Protein AF-0000000087144467 (afdb_homodimer)

pLDDT: mean 89.59, std 16.86, range [27.88, 98.88]

Radius of gyration: 23.15 Å; Cα contacts (8 Å, |Δi|>4): 686; chains: 2; bounding box: 63×60×79 Å

Secondary structure (DSSP, 8-state):
--------------HHHHTTT--SHHHHHHHHHHHHHHS---TT--EEEEEE-HHHHHHHHHHHHTS-GGGS-TT----STT---HHHHHHHHHHHHHTTSS--BTTTEE-S--HHHHHHHHHHHHHHHTSHHHHHHHHHHHTTS---SEEEEEE-SS-GGG-EE--PPP--SSSSPPPP-B-/--------------HHHHTTT--SHHHHHHHHHHHHHTS---TT--EEEEEE-HHHHHHHHHHHHTS-GGGS-TT----SSS---HHHHHHHHHHHHHTTSS--BTTTEE-S--HHHHHHHHHHHHHHHTSHHHHHHHHHHHTTS---SEEEEEE-SS-GGG-EE--PPP--SSSSPPPP-B-

Nearest PDB structures (foldseek):
  8gym-assembly1_qa  TM=3.192E-01  e=3.210E+00  Tetrahymena thermophila SB210
  1e04-assembly2_L  TM=1.787E-01  e=8.361E+00  Homo sapiens
  8gym-assembly1_qa  TM=3.193E-01  e=2.045E+00  Tetrahymena thermophila SB210

Solvent-accessible surface area (backbone atoms only — not comparable to full-atom values): 19423 Å² total; per-residue (Å²): 133,81,80,76,74,81,78,69,84,74,91,73,73,51,67,42,64,72,33,57,90,57,49,36,50,80,79,38,31,70,62,47,30,54,53,46,69,71,52,88,71,58,78,77,30,34,25,43,34,38,29,38,32,63,70,50,30,44,43,34,32,56,35,47,57,71,44,64,61,87,60,57,30,65,63,50,68,77,49,68,73,72,73,56,36,54,65,57,49,43,41,31,53,43,52,61,37,44,76,46,38,67,28,67,48,48,65,36,34,35,39,51,12,51,59,33,26,44,44,23,30,37,26,42,50,34,33,38,48,67,15,68,56,50,46,52,25,43,40,70,46,43,56,88,55,90,59,47,39,24,44,30,28,39,26,66,59,69,43,57,86,70,40,42,70,29,62,39,64,75,41,51,40,33,82,57,70,50,77,52,41,58,37,133,81,79,74,75,78,75,73,79,74,88,71,71,51,67,41,62,72,33,58,89,58,48,36,50,82,79,38,32,68,62,48,30,53,53,45,68,72,52,89,70,58,80,74,29,33,26,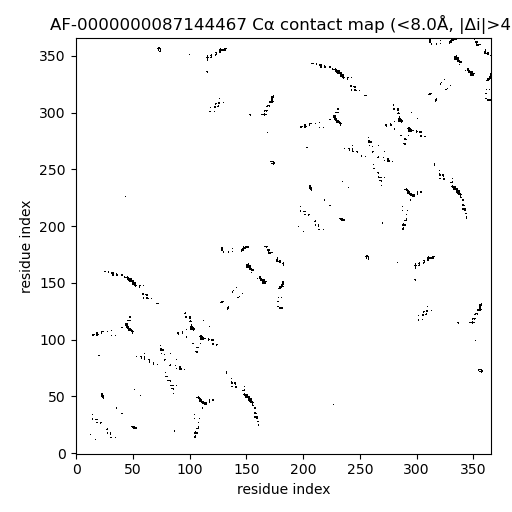44,33,40,28,38,34,62,70,50,31,43,42,32,30,57,36,47,60,72,44,63,61,87,60,57,30,67,64,52,69,72,55,58,89,74,72,55,38,55,64,57,49,43,40,30,53,42,53,61,36,42,76,46,36,66,28,67,48,47,64,36,35,34,40,50,12,51,57,34,25,45,45,24,30,36,26,41,50,34,32,37,46,66,14,69,56,48,47,52,27,43,40,70,46,44,57,89,53,91,59,47,39,24,44,29,27,37,25,66,61,69,44,58,86,70,40,41,70,29,62,38,63,76,39,51,41,33,82,58,69,52,77,51,40,58,39

Organism: NCBI:txid53985

Structure (mmCIF, N/CA/C/O backbone):
data_AF-0000000087144467-model_v1
#
loop_
_entity.id
_entity.type
_entity.pdbx_description
1 polymer 'Amidohydrolase-related domain-containing protein'
#
loop_
_atom_site.group_PDB
_atom_site.id
_atom_site.type_symbol
_atom_site.label_atom_id
_atom_site.label_alt_id
_atom_site.label_comp_id
_atom_site.label_asym_id
_atom_site.label_entity_id
_atom_site.label_seq_id
_atom_site.pdbx_PDB_ins_code
_atom_site.Cartn_x
_atom_site.Cartn_y
_atom_site.Cartn_z
_atom_site.occupancy
_atom_site.B_iso_or_equiv
_atom_site.auth_seq_id
_atom_site.auth_comp_id
_atom_site.auth_asym_id
_atom_site.auth_atom_id
_atom_site.pdbx_PDB_model_num
ATOM 1 N N . MET A 1 1 ? 37.719 34.656 37.156 1 28 1 MET A N 1
ATOM 2 C CA . MET A 1 1 ? 37.062 34.562 35.875 1 28 1 MET A CA 1
ATOM 3 C C . MET A 1 1 ? 35.656 33.969 36 1 28 1 MET A C 1
ATOM 5 O O . MET A 1 1 ? 35.5 32.906 36.625 1 28 1 MET A O 1
ATOM 9 N N . LYS A 1 2 ? 34.562 34.812 35.844 1 31.92 2 LYS A N 1
ATOM 10 C CA . LYS A 1 2 ? 33.125 34.656 36.062 1 31.92 2 LYS A CA 1
ATOM 11 C C . LYS A 1 2 ? 32.562 33.5 35.25 1 31.92 2 LYS A C 1
ATOM 13 O O . LYS A 1 2 ? 32.906 33.344 34.062 1 31.92 2 LYS A O 1
ATOM 18 N N . SER A 1 3 ? 32.156 32.406 35.906 1 29.52 3 SER A N 1
ATOM 19 C CA . SER A 1 3 ? 31.609 31.203 35.312 1 29.52 3 SER A CA 1
ATOM 20 C C . SER A 1 3 ? 30.438 31.531 34.375 1 29.52 3 SER A C 1
ATOM 22 O O . SER A 1 3 ? 29.453 32.125 34.812 1 29.52 3 SER A O 1
ATOM 24 N N . ALA A 1 4 ? 30.703 32 33.125 1 32.19 4 ALA A N 1
ATOM 25 C CA . ALA A 1 4 ? 29.719 32.375 32.125 1 32.19 4 ALA A CA 1
ATOM 26 C C . ALA A 1 4 ? 28.531 31.406 32.125 1 32.19 4 ALA A C 1
ATOM 28 O O . ALA A 1 4 ? 28.719 30.203 32.25 1 32.19 4 ALA A O 1
ATOM 29 N N . SER A 1 5 ? 27.344 31.875 32.625 1 29.16 5 SER A N 1
ATOM 30 C CA . SER A 1 5 ? 26 31.312 32.656 1 29.16 5 SER A CA 1
ATOM 31 C C . SER A 1 5 ? 25.656 30.625 31.328 1 29.16 5 SER A C 1
ATOM 33 O O . SER A 1 5 ? 25.797 31.219 30.266 1 29.16 5 SER A O 1
ATOM 35 N N . SER A 1 6 ? 25.938 29.375 31.188 1 31.09 6 SER A N 1
ATOM 36 C CA . SER A 1 6 ? 25.531 28.547 30.047 1 31.09 6 SER A CA 1
ATOM 37 C C . SER A 1 6 ? 24.125 28.891 29.594 1 31.09 6 SER A C 1
ATOM 39 O O . SER A 1 6 ? 23.141 28.547 30.266 1 31.09 6 SER A O 1
ATOM 41 N N . ARG A 1 7 ? 23.703 30.125 29.25 1 33 7 ARG A N 1
ATOM 42 C CA . ARG A 1 7 ? 22.438 30.594 28.688 1 33 7 ARG A CA 1
ATOM 43 C C . ARG A 1 7 ? 21.812 29.531 27.797 1 33 7 ARG A C 1
ATOM 45 O O . ARG A 1 7 ? 22.375 29.188 26.75 1 33 7 ARG A O 1
ATOM 52 N N . ALA A 1 8 ? 21.141 28.578 28.234 1 33.22 8 ALA A N 1
ATOM 53 C CA . ALA A 1 8 ? 20.328 27.453 27.781 1 33.22 8 ALA A CA 1
ATOM 54 C C . ALA A 1 8 ? 19.516 27.812 26.547 1 33.22 8 ALA A C 1
ATOM 56 O O . ALA A 1 8 ? 18.938 28.906 26.469 1 33.22 8 ALA A O 1
ATOM 57 N N . LEU A 1 9 ? 19.656 27.281 25.328 1 34.78 9 LEU A N 1
ATOM 58 C CA . LEU A 1 9 ? 19.016 27.516 24.047 1 34.78 9 LEU A CA 1
ATOM 59 C C . LEU A 1 9 ? 17.531 27.828 24.219 1 34.78 9 LEU A C 1
ATOM 61 O O . LEU A 1 9 ? 16.844 27.156 24.984 1 34.78 9 LEU A O 1
ATOM 65 N N . ASN A 1 10 ? 16.828 28.906 24.188 1 34.59 10 ASN A N 1
ATOM 66 C CA . ASN A 1 10 ? 15.492 29.469 24.094 1 34.59 10 ASN A CA 1
ATOM 67 C C . ASN A 1 10 ? 14.523 28.484 23.422 1 34.59 10 ASN A C 1
ATOM 69 O O . ASN A 1 10 ? 14.914 27.734 2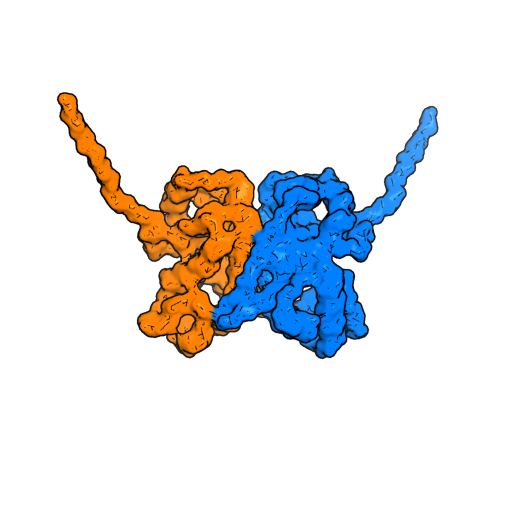2.516 1 34.59 10 ASN A O 1
ATOM 73 N N . SER A 1 11 ? 13.328 27.953 23.844 1 41.59 11 SER A N 1
ATOM 74 C CA . SER A 1 11 ? 12.445 26.797 23.641 1 41.59 11 SER A CA 1
ATOM 75 C C . SER A 1 11 ? 12.141 26.578 22.172 1 41.59 11 SER A C 1
ATOM 77 O O . SER A 1 11 ? 11.375 27.344 21.562 1 41.59 11 SER A O 1
ATOM 79 N N . ALA A 1 12 ? 12.992 26.516 21.047 1 46.75 12 ALA A N 1
ATOM 80 C CA . ALA A 1 12 ? 12.922 26.266 19.609 1 46.75 12 ALA A CA 1
ATOM 81 C C . ALA A 1 12 ? 11.727 25.375 19.281 1 46.75 12 ALA A C 1
ATOM 83 O O . ALA A 1 12 ? 11.531 24.328 19.891 1 46.75 12 ALA A O 1
ATOM 84 N N . GLU A 1 13 ? 10.617 25.984 18.719 1 71 13 GLU A N 1
ATOM 85 C CA . GLU A 1 13 ? 9.406 25.328 18.25 1 71 13 GLU A CA 1
ATOM 86 C C . GLU A 1 13 ? 9.734 24 17.578 1 71 13 GLU A C 1
ATOM 88 O O . GLU A 1 13 ? 10.695 23.891 16.812 1 71 13 GLU A O 1
ATOM 93 N N . SER A 1 14 ? 9.188 22.953 18.156 1 88.19 14 SER A N 1
ATOM 94 C CA . SER A 1 14 ? 9.359 21.625 17.578 1 88.19 14 SER A CA 1
ATOM 95 C C . SER A 1 14 ? 9.062 21.641 16.078 1 88.19 14 SER A C 1
ATOM 97 O O . SER A 1 14 ? 8.398 22.562 15.578 1 88.19 14 SER A O 1
ATOM 99 N N . PHE A 1 15 ? 9.703 21 15.312 1 92.12 15 PHE A N 1
ATOM 100 C CA . PHE A 1 15 ? 9.453 20.891 13.883 1 92.12 15 PHE A CA 1
ATOM 101 C C . PHE A 1 15 ? 7.961 20.719 13.609 1 92.12 15 PHE A C 1
ATOM 103 O O . PHE A 1 15 ? 7.43 21.312 12.664 1 92.12 15 PHE A O 1
ATOM 110 N N . ASP A 1 16 ? 7.301 20.031 14.477 1 89.62 16 ASP A N 1
ATOM 111 C CA . ASP A 1 16 ? 5.867 19.797 14.328 1 89.62 16 ASP A CA 1
ATOM 112 C C . ASP A 1 16 ? 5.082 21.094 14.461 1 89.62 16 ASP A C 1
ATOM 114 O O . ASP A 1 16 ? 4.145 21.344 13.703 1 89.62 16 ASP A O 1
ATOM 118 N N . GLU A 1 17 ? 5.461 21.859 15.398 1 90.75 17 GLU A N 1
ATOM 119 C CA . GLU A 1 17 ? 4.793 23.141 15.609 1 90.75 17 GLU A CA 1
ATOM 120 C C . GLU A 1 17 ? 5.012 24.078 14.422 1 90.75 17 GLU A C 1
ATOM 122 O O . GLU A 1 17 ? 4.09 24.766 13.992 1 90.75 17 GLU A O 1
ATOM 127 N N . ARG A 1 18 ? 6.191 24.016 13.914 1 94.19 18 ARG A N 1
ATOM 128 C CA . ARG A 1 18 ? 6.531 24.891 12.789 1 94.19 18 ARG A CA 1
ATOM 129 C C . ARG A 1 18 ? 5.797 24.453 11.523 1 94.19 18 ARG A C 1
ATOM 131 O O . ARG A 1 18 ? 5.605 25.266 10.609 1 94.19 18 ARG A O 1
ATOM 138 N N . LEU A 1 19 ? 5.414 23.25 11.484 1 94.75 19 LEU A N 1
ATOM 139 C CA . LEU A 1 19 ? 4.742 22.734 10.297 1 94.75 19 LEU A CA 1
ATOM 140 C C . LEU A 1 19 ? 3.23 22.719 10.484 1 94.75 19 LEU A C 1
ATOM 142 O O . LEU A 1 19 ? 2.492 22.266 9.617 1 94.75 19 LEU A O 1
ATOM 146 N N . CYS A 1 20 ? 2.887 23.266 11.602 1 89.69 20 CYS A N 1
ATOM 147 C CA . CYS A 1 20 ? 1.454 23.359 11.859 1 89.69 20 CYS A CA 1
ATOM 148 C C . CYS A 1 20 ? 0.774 24.25 10.82 1 89.69 20 CYS A C 1
ATOM 150 O O . CYS A 1 20 ? 1.187 25.391 10.602 1 89.69 20 CYS A O 1
ATOM 152 N N . GLY A 1 21 ? -0.115 23.781 10.125 1 91.06 21 GLY A N 1
ATOM 153 C CA . GLY A 1 21 ? -0.849 24.547 9.125 1 91.06 21 GLY A CA 1
ATOM 154 C C . GLY A 1 21 ? -0.18 24.547 7.766 1 91.06 21 GLY A C 1
ATOM 155 O O . GLY A 1 21 ? -0.627 25.25 6.852 1 91.06 21 GLY A O 1
ATOM 156 N N . VAL A 1 22 ? 0.969 23.938 7.668 1 95.5 22 VAL A N 1
ATOM 157 C CA . VAL A 1 22 ? 1.664 23.812 6.391 1 95.5 22 VAL A CA 1
ATOM 158 C C . VAL A 1 22 ? 1.159 22.594 5.633 1 95.5 22 VAL A C 1
ATOM 160 O O . VAL A 1 22 ? 1.174 21.484 6.164 1 95.5 22 VAL A O 1
ATOM 163 N N . PHE A 1 23 ? 0.81 22.812 4.324 1 96.81 23 PHE A N 1
ATOM 164 C CA . PHE A 1 23 ? 0.145 21.703 3.639 1 96.81 23 PHE A CA 1
ATOM 165 C C . PHE A 1 23 ? 0.916 21.297 2.387 1 96.81 23 PHE A C 1
ATOM 167 O O . PHE A 1 23 ? 0.752 20.188 1.884 1 96.81 23 PHE A O 1
ATOM 174 N N . THR A 1 24 ? 1.768 22.188 1.916 1 97.12 24 THR A N 1
ATOM 175 C CA . THR A 1 24 ? 2.453 21.844 0.674 1 97.12 24 THR A CA 1
ATOM 176 C C . THR A 1 24 ? 3.934 21.562 0.929 1 97.12 24 THR A C 1
ATOM 178 O O . THR A 1 24 ? 4.531 22.156 1.829 1 97.12 24 THR A O 1
ATOM 181 N N . LEU A 1 25 ? 4.449 20.75 0.107 1 96.38 25 LEU A N 1
ATOM 182 C CA . LEU A 1 25 ? 5.871 20.438 0.206 1 96.38 25 LEU A CA 1
ATOM 183 C C . LEU A 1 25 ? 6.715 21.688 -0.017 1 96.38 25 LEU A C 1
ATOM 185 O O . LEU A 1 25 ? 7.727 21.891 0.658 1 96.38 25 LEU A O 1
ATOM 189 N N . ARG A 1 26 ? 6.316 22.469 -0.943 1 95.31 26 ARG A N 1
ATOM 190 C CA . ARG A 1 26 ? 7.047 23.688 -1.241 1 95.31 26 ARG A CA 1
ATOM 191 C C . ARG A 1 26 ? 7.191 24.562 0.005 1 95.31 26 ARG A C 1
ATOM 193 O O . ARG A 1 26 ? 8.289 25.016 0.323 1 95.31 26 ARG A O 1
ATOM 200 N N . GLU A 1 27 ? 6.121 24.766 0.747 1 96.75 27 GLU A N 1
ATOM 201 C CA . GLU A 1 27 ? 6.129 25.578 1.953 1 96.75 27 GLU A CA 1
ATOM 202 C C . GLU A 1 27 ? 6.895 24.891 3.082 1 96.75 27 GLU A C 1
ATOM 204 O O . GLU A 1 27 ? 7.508 25.562 3.918 1 96.75 27 GLU A O 1
ATOM 209 N N . ALA A 1 28 ? 6.906 23.609 3.023 1 97.25 28 ALA A N 1
ATOM 210 C CA . ALA A 1 28 ? 7.465 22.828 4.133 1 97.25 28 ALA A CA 1
ATOM 211 C C . ALA A 1 28 ? 8.969 22.641 3.963 1 97.25 28 ALA A C 1
ATOM 213 O O . ALA A 1 28 ? 9.664 22.297 4.918 1 97.25 28 ALA A O 1
ATOM 214 N N . THR A 1 29 ? 9.5 22.812 2.836 1 97 29 THR A N 1
ATOM 215 C CA . THR A 1 29 ? 10.828 22.375 2.414 1 97 29 THR A CA 1
ATOM 216 C C . THR A 1 29 ? 11.898 22.922 3.342 1 97 29 THR A C 1
ATOM 218 O O . THR A 1 29 ? 12.773 22.188 3.807 1 97 29 THR A O 1
ATOM 221 N N . PRO A 1 30 ? 11.891 24.219 3.697 1 96.5 30 PRO A N 1
ATOM 222 C CA . PRO A 1 30 ? 12.953 24.734 4.562 1 96.5 30 PRO A CA 1
ATOM 223 C C . PRO A 1 30 ? 12.992 24.031 5.922 1 96.5 30 PRO A C 1
ATOM 225 O O . PRO A 1 30 ? 14.07 23.672 6.402 1 96.5 30 PRO A O 1
ATOM 228 N N . VAL A 1 31 ? 11.867 23.844 6.527 1 96.75 31 VAL A N 1
ATOM 229 C CA . VAL A 1 31 ? 11.781 23.203 7.836 1 96.75 31 VAL A CA 1
ATOM 230 C C . VAL A 1 31 ? 12.164 21.734 7.715 1 96.75 31 VAL A C 1
ATOM 232 O O . VAL A 1 31 ? 12.875 21.203 8.562 1 96.75 31 VAL A O 1
ATOM 235 N N . LEU A 1 32 ? 11.75 21.078 6.652 1 97.06 32 LEU A N 1
ATOM 236 C CA . LEU A 1 32 ? 12.055 19.672 6.438 1 97.06 32 LEU A CA 1
ATOM 237 C C . LEU A 1 32 ? 13.555 19.453 6.242 1 97.06 32 LEU A C 1
ATOM 239 O O . LEU A 1 32 ? 14.125 18.484 6.75 1 97.06 32 LEU A O 1
ATOM 243 N N . ASN A 1 33 ? 14.148 20.328 5.531 1 96.62 33 ASN A N 1
ATOM 244 C CA . ASN A 1 33 ? 15.586 20.219 5.328 1 96.62 33 ASN A CA 1
ATOM 245 C C . ASN A 1 33 ? 16.359 20.359 6.641 1 96.62 33 ASN A C 1
ATOM 247 O O . ASN A 1 33 ? 17.344 19.656 6.867 1 96.62 33 ASN A O 1
ATOM 251 N N . GLU A 1 34 ? 15.922 21.25 7.504 1 96.19 34 GLU A N 1
ATOM 252 C CA . GLU A 1 34 ? 16.516 21.359 8.828 1 96.19 34 GLU A CA 1
ATOM 253 C C . GLU A 1 34 ? 16.344 20.078 9.633 1 96.19 34 GLU A C 1
ATOM 255 O O . GLU A 1 34 ? 17.281 19.609 10.266 1 96.19 34 GLU A O 1
ATOM 260 N N . TYR A 1 35 ? 15.125 19.547 9.617 1 95.69 35 TYR A N 1
ATOM 261 C CA . TYR A 1 35 ? 14.836 18.297 10.305 1 95.69 35 TYR A CA 1
ATOM 262 C C . TYR A 1 35 ? 15.742 17.188 9.797 1 95.69 35 TYR A C 1
ATOM 264 O O . TYR A 1 35 ? 16.391 16.484 10.586 1 95.69 35 TYR A O 1
ATOM 272 N N . LEU A 1 36 ? 15.844 17.016 8.523 1 95.19 36 LEU A N 1
ATOM 273 C CA . LEU A 1 36 ? 16.609 15.953 7.891 1 95.19 36 LEU A CA 1
ATOM 274 C C . LEU A 1 36 ? 18.094 16.078 8.211 1 95.19 36 LEU A C 1
ATOM 276 O O . LEU A 1 36 ? 18.797 15.078 8.344 1 95.19 36 LEU A O 1
ATOM 280 N N . SER A 1 37 ? 18.547 17.25 8.367 1 93.81 37 SER A N 1
ATOM 281 C CA . SER A 1 37 ? 19.938 17.484 8.719 1 93.81 37 SER A CA 1
ATOM 282 C C . SER A 1 37 ? 20.203 17.156 10.188 1 93.81 37 SER A C 1
ATOM 284 O O . SER A 1 37 ? 21.359 16.984 10.594 1 93.81 37 SER A O 1
ATOM 286 N N . SER A 1 38 ? 19.156 17.125 10.945 1 92.75 38 SER A N 1
ATOM 287 C CA . SER A 1 38 ? 19.297 16.953 12.391 1 92.75 38 SER A CA 1
ATOM 288 C C . SER A 1 38 ? 19.281 15.484 12.773 1 92.75 38 SER A C 1
ATOM 290 O O . SER A 1 38 ? 19.531 15.133 13.93 1 92.75 38 SER A O 1
ATOM 292 N N . ILE A 1 39 ? 18.984 14.539 11.859 1 90.06 39 ILE A N 1
ATOM 293 C CA . ILE A 1 39 ? 18.891 13.117 12.188 1 90.06 39 ILE A CA 1
ATOM 294 C C . ILE A 1 39 ? 19.844 12.32 11.312 1 90.06 39 ILE A C 1
ATOM 296 O O . ILE A 1 39 ? 20.375 12.836 10.328 1 90.06 39 ILE A O 1
ATOM 300 N N . GLN A 1 40 ? 20.094 11.102 11.75 1 87.5 40 GLN A N 1
ATOM 301 C CA . GLN A 1 40 ? 20.906 10.18 10.961 1 87.5 40 GLN A CA 1
ATOM 302 C C . GLN A 1 40 ? 20.031 9.367 10.008 1 87.5 40 GLN A C 1
ATOM 304 O O . GLN A 1 40 ? 19.047 8.75 10.43 1 87.5 40 GLN A O 1
ATOM 309 N N . ILE A 1 41 ? 20.312 9.453 8.734 1 86.75 41 ILE A N 1
ATOM 310 C CA . ILE A 1 41 ? 19.578 8.727 7.707 1 86.75 41 ILE A CA 1
ATOM 311 C C . ILE A 1 41 ? 20.531 7.863 6.891 1 86.75 41 ILE A C 1
ATOM 313 O O . ILE A 1 41 ? 21.547 8.359 6.379 1 86.75 41 ILE A O 1
ATOM 317 N N . ASP A 1 42 ? 20.188 6.586 6.906 1 85.44 42 ASP A N 1
ATOM 318 C CA . ASP A 1 42 ? 20.953 5.699 6.035 1 85.44 42 ASP A CA 1
ATOM 319 C C . ASP A 1 42 ? 20.594 5.926 4.566 1 85.44 42 ASP A C 1
ATOM 321 O O . ASP A 1 42 ? 19.438 6.234 4.246 1 85.44 42 ASP A O 1
ATOM 325 N N . ASP A 1 43 ? 21.5 5.738 3.707 1 81.38 43 ASP A N 1
ATOM 326 C CA . ASP A 1 43 ? 21.328 5.984 2.277 1 81.38 43 ASP A CA 1
ATOM 327 C C . ASP A 1 43 ? 20.219 5.129 1.701 1 81.38 43 ASP A C 1
ATOM 329 O O . ASP A 1 43 ? 19.562 5.512 0.721 1 81.38 43 ASP A O 1
ATOM 333 N N . GLU A 1 44 ? 19.891 4.047 2.307 1 84.5 44 GLU A N 1
ATOM 334 C CA . GLU A 1 44 ? 18.906 3.135 1.748 1 84.5 44 GLU A CA 1
ATOM 335 C C . GLU A 1 44 ? 17.531 3.365 2.375 1 84.5 44 GLU A C 1
ATOM 337 O O . GLU A 1 44 ? 16.547 2.715 1.998 1 84.5 44 GLU A O 1
ATOM 342 N N . ASP A 1 45 ? 17.484 4.367 3.275 1 92.12 45 ASP A N 1
ATOM 343 C CA . ASP A 1 45 ? 16.234 4.578 4.008 1 92.12 45 ASP A CA 1
ATOM 344 C C . ASP A 1 45 ? 15.367 5.633 3.326 1 92.12 45 ASP A C 1
ATOM 346 O O . ASP A 1 45 ? 15.664 6.828 3.4 1 92.12 45 ASP A O 1
ATOM 350 N N . PRO A 1 46 ? 14.312 5.234 2.707 1 95.44 46 PRO A N 1
ATOM 351 C CA . PRO A 1 46 ? 13.469 6.199 2.002 1 95.44 46 PRO A CA 1
ATOM 352 C C . PRO A 1 46 ? 12.539 6.969 2.941 1 95.44 46 PRO A C 1
ATOM 354 O O . PRO A 1 46 ? 12.078 6.422 3.947 1 95.44 46 PRO A O 1
ATOM 357 N N . GLY A 1 47 ? 12.328 8.227 2.66 1 97.38 47 GLY A N 1
ATOM 358 C CA . GLY A 1 47 ? 11.258 8.984 3.281 1 97.38 47 GLY A CA 1
ATOM 359 C C . GLY A 1 47 ? 9.969 8.969 2.477 1 97.38 47 GLY A C 1
ATOM 360 O O . GLY A 1 47 ? 10 8.773 1.261 1 97.38 47 GLY A O 1
ATOM 361 N N . PHE A 1 48 ? 8.867 9.086 3.113 1 98.5 48 PHE A N 1
ATOM 362 C CA . PHE A 1 48 ? 7.551 9.234 2.502 1 98.5 48 PHE A CA 1
ATOM 363 C C . PHE A 1 48 ? 6.969 10.609 2.799 1 98.5 48 PHE A C 1
ATOM 365 O O . PHE A 1 48 ? 6.891 11.023 3.959 1 98.5 48 PHE A O 1
ATOM 372 N N . MET A 1 49 ? 6.57 11.297 1.75 1 98.38 49 MET A N 1
ATOM 373 C CA . MET A 1 49 ? 6.102 12.664 1.931 1 98.38 49 MET A CA 1
ATOM 374 C C . MET A 1 49 ? 4.719 12.852 1.32 1 98.38 49 MET A C 1
ATOM 376 O O . MET A 1 49 ? 4.375 12.195 0.334 1 98.38 49 MET A O 1
ATOM 380 N N . LEU A 1 50 ? 3.975 13.695 1.91 1 98.5 50 LEU A N 1
ATOM 381 C CA . LEU A 1 50 ? 2.664 14.086 1.396 1 98.5 50 LEU A CA 1
ATOM 382 C C . LEU A 1 50 ? 2.617 15.578 1.102 1 98.5 50 LEU A C 1
ATOM 384 O O . LEU A 1 50 ? 2.885 16.406 1.983 1 98.5 50 LEU A O 1
ATOM 388 N N . SER A 1 51 ? 2.359 15.945 -0.124 1 98.69 51 SER A N 1
ATOM 389 C CA . SER A 1 51 ? 2.031 17.312 -0.51 1 98.69 51 SER A CA 1
ATOM 390 C C . SER A 1 51 ? 0.528 17.484 -0.705 1 98.69 51 SER A C 1
ATOM 392 O O . SER A 1 51 ? -0.027 17.047 -1.713 1 98.69 51 SER A O 1
ATOM 394 N N . TRP A 1 52 ? -0.083 18.172 0.2 1 98.69 52 TRP A N 1
ATOM 395 C CA . TRP A 1 52 ? -1.539 18.234 0.264 1 98.69 52 TRP A CA 1
ATOM 396 C C . TRP A 1 52 ? -2.084 19.281 -0.713 1 98.69 52 TRP A C 1
ATOM 398 O O . TRP A 1 52 ? -1.509 20.359 -0.865 1 98.69 52 TRP A O 1
ATOM 408 N N . ASP A 1 53 ? -3.111 18.906 -1.351 1 98.44 53 ASP A N 1
ATOM 409 C CA . ASP A 1 53 ? -3.918 19.891 -2.066 1 98.44 53 ASP A CA 1
ATOM 410 C C . ASP A 1 53 ? 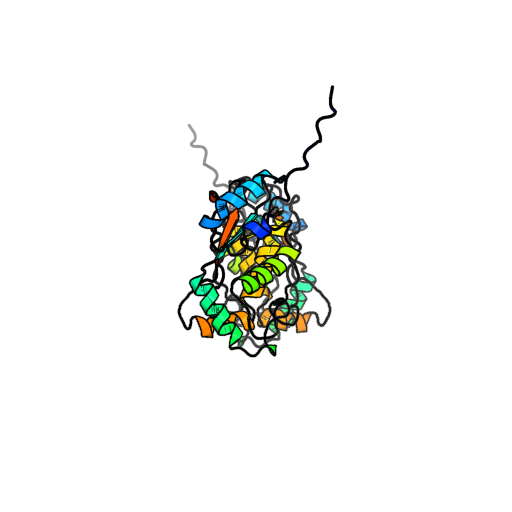-4.977 20.5 -1.15 1 98.44 53 ASP A C 1
ATOM 412 O O . ASP A 1 53 ? -6.051 19.922 -0.96 1 98.44 53 ASP A O 1
ATOM 416 N N . TYR A 1 54 ? -4.703 21.625 -0.706 1 97.31 54 TYR A N 1
ATOM 417 C CA . TYR A 1 54 ? -5.488 22.219 0.367 1 97.31 54 TYR A CA 1
ATOM 418 C C . TYR A 1 54 ? -6.938 22.422 -0.06 1 97.31 54 TYR A C 1
ATOM 420 O O . TYR A 1 54 ? -7.859 22.188 0.727 1 97.31 54 TYR A O 1
ATOM 428 N N . ASP A 1 55 ? -7.199 22.859 -1.246 1 97.81 55 ASP A N 1
ATOM 429 C CA . ASP A 1 55 ? -8.562 23.078 -1.727 1 97.81 55 ASP A CA 1
ATOM 430 C C . ASP A 1 55 ? -9.344 21.766 -1.776 1 97.81 55 ASP A C 1
ATOM 432 O O . ASP A 1 55 ? -10.484 21.703 -1.312 1 97.81 55 ASP A O 1
ATOM 436 N N . ASN A 1 56 ? -8.789 20.766 -2.338 1 98.62 56 ASN A N 1
ATOM 437 C CA . ASN A 1 56 ? -9.438 19.453 -2.383 1 98.62 56 ASN A CA 1
ATOM 438 C C . ASN A 1 56 ? -9.648 18.891 -0.983 1 98.62 56 ASN A C 1
ATOM 440 O O . ASN A 1 56 ? -10.695 18.297 -0.703 1 98.62 56 ASN A O 1
ATOM 444 N N . LEU A 1 57 ? -8.641 19.062 -0.174 1 98.25 57 LEU A N 1
ATOM 445 C CA . LEU A 1 57 ? -8.742 18.594 1.201 1 98.25 57 LEU A CA 1
ATOM 446 C C . LEU A 1 57 ? -9.906 19.266 1.927 1 98.25 57 LEU A C 1
ATOM 448 O O . LEU A 1 57 ? -10.68 18.609 2.621 1 98.25 57 LEU A O 1
ATOM 452 N N . ASN A 1 58 ? -10.062 20.531 1.772 1 97.12 58 ASN A N 1
ATOM 453 C CA . ASN A 1 58 ? -11.156 21.266 2.402 1 97.12 58 ASN A CA 1
ATOM 454 C C . ASN A 1 58 ? -12.516 20.781 1.897 1 97.12 58 ASN A C 1
ATOM 456 O O . ASN A 1 58 ? -13.453 20.625 2.68 1 97.12 58 ASN A O 1
ATOM 460 N N . ALA A 1 59 ? -12.586 20.578 0.649 1 98.12 59 ALA A N 1
ATOM 461 C CA . ALA A 1 59 ? -13.836 20.062 0.082 1 98.12 59 ALA A CA 1
ATOM 462 C C . ALA A 1 59 ? -14.172 18.688 0.65 1 98.12 59 ALA A C 1
ATOM 464 O O . ALA A 1 59 ? -15.328 18.406 0.97 1 98.12 59 ALA A O 1
ATOM 465 N N . PHE A 1 60 ? -13.203 17.859 0.771 1 98 60 PHE A N 1
ATOM 466 C CA . PHE A 1 60 ? -13.375 16.516 1.319 1 98 60 PHE A CA 1
ATOM 467 C C . PHE A 1 60 ? -13.852 16.578 2.764 1 98 60 PHE A C 1
ATOM 469 O O . PHE A 1 60 ? -14.805 15.883 3.139 1 98 60 PHE A O 1
ATOM 476 N N . VAL A 1 61 ? -13.164 17.359 3.512 1 96.06 61 VAL A N 1
ATOM 477 C CA . VAL A 1 61 ? -13.484 17.5 4.93 1 96.06 61 VAL A CA 1
ATOM 478 C C . VAL A 1 61 ? -14.898 18.047 5.094 1 96.06 61 VAL A C 1
ATOM 480 O O . VAL A 1 61 ? -15.641 17.625 5.984 1 96.06 61 VAL A O 1
ATOM 483 N N . ALA A 1 62 ? -15.289 19.047 4.293 1 95.5 62 ALA A N 1
ATOM 484 C CA . ALA A 1 62 ? -16.656 19.562 4.328 1 95.5 62 ALA A CA 1
ATOM 485 C C . ALA A 1 62 ? -17.672 18.438 4.098 1 95.5 62 ALA A C 1
ATOM 487 O O . ALA A 1 62 ? -18.672 18.344 4.816 1 95.5 62 ALA A O 1
ATOM 488 N N . ALA A 1 63 ? -17.406 17.609 3.146 1 96.25 63 ALA A N 1
ATOM 489 C CA . ALA A 1 63 ? -18.281 16.484 2.852 1 96.25 63 ALA A CA 1
ATOM 490 C C . ALA A 1 63 ? -18.281 15.477 3.998 1 96.25 63 ALA A C 1
ATOM 492 O O . ALA A 1 63 ? -19.328 14.906 4.328 1 96.25 63 ALA A O 1
ATOM 493 N N . ALA A 1 64 ? -17.141 15.227 4.566 1 95.38 64 ALA A N 1
ATOM 494 C CA . ALA A 1 64 ? -17.016 14.297 5.688 1 95.38 64 ALA A CA 1
ATOM 495 C C . ALA A 1 64 ? -17.844 14.758 6.875 1 95.38 64 ALA A C 1
ATOM 497 O O . ALA A 1 64 ? -18.484 13.938 7.547 1 95.38 64 ALA A O 1
ATOM 498 N N . ASN A 1 65 ? -17.734 16.031 7.129 1 93.38 65 ASN A N 1
ATOM 499 C CA . ASN A 1 65 ? -18.453 16.594 8.258 1 93.38 65 ASN A CA 1
ATOM 500 C C . ASN A 1 65 ? -19.969 16.5 8.07 1 93.38 65 ASN A C 1
ATOM 502 O O . ASN A 1 65 ? -20.734 16.609 9.031 1 93.38 65 ASN A O 1
ATOM 506 N N . ALA A 1 66 ? -20.422 16.328 6.84 1 91.88 66 ALA A N 1
ATOM 507 C CA . ALA A 1 66 ? -21.844 16.219 6.539 1 91.88 66 ALA A CA 1
ATOM 508 C C . ALA A 1 66 ? -22.328 14.773 6.699 1 91.88 66 ALA A C 1
ATOM 510 O O . ALA A 1 66 ? -23.531 14.5 6.645 1 91.88 66 ALA A O 1
ATOM 511 N N . GLN A 1 67 ? -21.375 13.852 6.914 1 89.94 67 GLN A N 1
ATOM 512 C CA . GLN A 1 67 ? -21.734 12.438 7.055 1 89.94 67 GLN A CA 1
ATOM 513 C C . GLN A 1 67 ? -22.172 12.125 8.477 1 89.94 67 GLN A C 1
ATOM 515 O O . GLN A 1 67 ? -21.953 12.914 9.398 1 89.94 67 GLN A O 1
ATOM 520 N N . ASP A 1 68 ? -22.797 10.992 8.562 1 87.25 68 ASP A N 1
ATOM 521 C CA . ASP A 1 68 ? -23.094 10.453 9.891 1 87.25 68 ASP A CA 1
ATOM 522 C C . ASP A 1 68 ? -21.812 10.172 10.672 1 87.25 68 ASP A C 1
ATOM 524 O O . ASP A 1 68 ? -20.969 9.375 10.234 1 87.25 68 ASP A O 1
ATOM 528 N N . PRO A 1 69 ? -21.703 10.844 11.766 1 84.06 69 PRO A N 1
ATOM 529 C CA . PRO A 1 69 ? -20.469 10.648 12.555 1 84.06 69 PRO A CA 1
ATOM 530 C C . PRO A 1 69 ? -20.234 9.188 12.93 1 84.06 69 PRO A C 1
ATOM 532 O O . PRO A 1 69 ? -19.094 8.773 13.133 1 84.06 69 PRO A O 1
ATOM 535 N N . ALA A 1 70 ? -21.219 8.391 12.977 1 85.94 70 ALA A N 1
ATOM 536 C CA . ALA A 1 70 ? -21.109 6.984 13.352 1 85.94 70 ALA A CA 1
ATOM 537 C C . ALA A 1 70 ? -20.375 6.188 12.281 1 85.94 70 ALA A C 1
ATOM 539 O O . ALA A 1 70 ? -19.875 5.094 12.539 1 85.94 70 ALA A O 1
ATOM 540 N N . ARG A 1 71 ? -20.281 6.766 11.141 1 88.25 71 ARG A N 1
ATOM 541 C CA . ARG A 1 71 ? -19.656 6.066 10.016 1 88.25 71 ARG A CA 1
ATOM 542 C C . ARG A 1 71 ? -18.172 6.367 9.945 1 88.25 71 ARG A C 1
ATOM 544 O O . ARG A 1 71 ? -17.438 5.715 9.195 1 88.25 71 ARG A O 1
ATOM 551 N N . ALA A 1 72 ? -17.703 7.344 10.68 1 90.19 72 ALA A N 1
ATOM 552 C CA . ALA A 1 72 ? -16.297 7.723 10.641 1 90.19 72 ALA A CA 1
ATOM 553 C C . ALA A 1 72 ? -15.406 6.582 11.125 1 90.19 72 ALA A C 1
ATOM 555 O O . ALA A 1 72 ? -15.695 5.945 12.141 1 90.19 72 ALA A O 1
ATOM 556 N N . PRO A 1 73 ? -14.406 6.312 10.383 1 92.88 73 PRO A N 1
ATOM 557 C CA . PRO A 1 73 ? -13.523 5.207 10.766 1 92.88 73 PRO A CA 1
ATOM 558 C C . PRO A 1 73 ? -12.836 5.441 12.109 1 92.88 73 PRO A C 1
ATOM 560 O O . PRO A 1 73 ? -12.758 6.582 12.57 1 92.88 73 PRO A O 1
ATOM 563 N N . GLY A 1 74 ? -12.273 4.371 12.688 1 88.81 74 GLY A N 1
ATOM 564 C CA . GLY A 1 74 ? -11.656 4.414 14 1 88.81 74 GLY A CA 1
ATOM 565 C C . GLY A 1 74 ? -10.383 5.227 14.039 1 88.81 74 GLY A C 1
ATOM 566 O O . GLY A 1 74 ? -9.984 5.73 15.094 1 88.81 74 GLY A O 1
ATOM 567 N N . TRP A 1 75 ? -9.727 5.305 12.961 1 91.81 75 TRP A N 1
ATOM 568 C CA . TRP A 1 75 ? -8.445 6.004 12.938 1 91.81 75 TRP A CA 1
ATOM 569 C C . TRP A 1 75 ? -8.656 7.516 12.922 1 91.81 75 TRP A C 1
ATOM 571 O O . TRP A 1 75 ? -7.719 8.281 13.156 1 91.81 75 TRP A O 1
ATOM 581 N N . LEU A 1 76 ? -9.875 7.965 12.539 1 90.75 76 LEU A N 1
ATOM 582 C CA . LEU A 1 76 ? -10.203 9.383 12.664 1 90.75 76 LEU A CA 1
ATOM 583 C C . LEU A 1 76 ? -10.562 9.727 14.109 1 90.75 76 LEU A C 1
ATOM 585 O O . LEU A 1 76 ? -11.594 9.281 14.617 1 90.75 76 LEU A O 1
ATOM 589 N N . GLN A 1 77 ? -9.664 10.289 14.859 1 77.38 77 GLN A N 1
ATOM 590 C CA . GLN A 1 77 ? -9.82 10.547 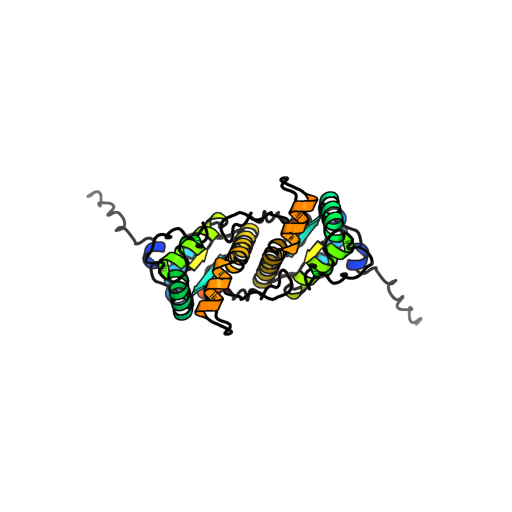16.281 1 77.38 77 GLN A CA 1
ATOM 591 C C . GLN A 1 77 ? -10.852 11.641 16.531 1 77.38 77 GLN A C 1
ATOM 593 O O . GLN A 1 77 ? -11.648 11.547 17.469 1 77.38 77 GLN A O 1
ATOM 598 N N . ARG A 1 78 ? -10.617 12.695 15.984 1 61.62 78 ARG A N 1
ATOM 599 C CA . ARG A 1 78 ? -11.555 13.781 16.234 1 61.62 78 ARG A CA 1
ATOM 600 C C . ARG A 1 78 ? -12.867 13.547 15.492 1 61.62 78 ARG A C 1
ATOM 602 O O . ARG A 1 78 ? -12.938 13.711 14.273 1 61.62 78 ARG A O 1
ATOM 609 N N . ARG A 1 79 ? -13.758 12.594 16.25 1 54.03 79 ARG A N 1
ATOM 610 C CA . ARG A 1 79 ? -15.023 12.148 15.68 1 54.03 79 ARG A CA 1
ATOM 611 C C . ARG A 1 79 ? -16.156 13.094 16.062 1 54.03 79 ARG A C 1
ATOM 613 O O . ARG A 1 79 ? -17.266 12.984 15.539 1 54.03 79 ARG A O 1
ATOM 620 N N . ARG A 1 80 ? -16.078 13.531 17.281 1 49.19 80 ARG A N 1
ATOM 621 C CA . ARG A 1 80 ? -17.297 14.258 17.656 1 49.19 80 ARG A CA 1
ATOM 622 C C . ARG A 1 80 ? -17.453 15.531 16.828 1 49.19 80 ARG A C 1
ATOM 624 O O . ARG A 1 80 ? -16.516 16.328 16.719 1 49.19 80 ARG A O 1
ATOM 631 N N . PRO A 1 81 ? -18.484 15.625 16.109 1 50.5 81 PRO A N 1
ATOM 632 C CA . PRO A 1 81 ? -18.922 16.953 15.672 1 50.5 81 PRO A CA 1
ATOM 633 C C . PRO A 1 81 ? -18.75 18.016 16.75 1 50.5 81 PRO A C 1
ATOM 635 O O . PRO A 1 81 ? -18.719 17.688 17.938 1 50.5 81 PRO A O 1
ATOM 638 N N . PRO A 1 82 ? -18.625 19 16.125 1 52.09 82 PRO A N 1
ATOM 639 C CA . PRO A 1 82 ? -18.734 19.109 14.672 1 52.09 82 PRO A CA 1
ATOM 640 C C . PRO A 1 82 ? -17.422 18.812 13.961 1 52.09 82 PRO A C 1
ATOM 642 O O . PRO A 1 82 ? -17.375 18.781 12.727 1 52.09 82 PRO A O 1
ATOM 645 N N . GLN A 1 83 ? -16.031 19.078 14.148 1 70.5 83 GLN A N 1
ATOM 646 C CA . GLN A 1 83 ? -15.344 19.938 13.203 1 70.5 83 GLN A CA 1
ATOM 647 C C . GLN A 1 83 ? -14.062 19.281 12.688 1 70.5 83 GLN A C 1
ATOM 649 O O . GLN A 1 83 ? -12.992 19.438 13.273 1 70.5 83 GLN A O 1
ATOM 654 N N . ILE A 1 84 ? -14.266 18.047 11.969 1 88.12 84 ILE A N 1
ATOM 655 C CA . ILE A 1 84 ? -13.055 17.672 11.25 1 88.12 84 ILE A CA 1
ATOM 656 C C . ILE A 1 84 ? -12.547 18.859 10.438 1 88.12 84 ILE A C 1
ATOM 658 O O . ILE A 1 84 ? -13.32 19.516 9.734 1 88.12 84 ILE A O 1
ATOM 662 N N . THR A 1 85 ? -11.352 19.203 10.625 1 92.44 85 THR A N 1
ATOM 663 C CA . THR A 1 85 ? -10.703 20.234 9.828 1 92.44 85 THR A CA 1
ATOM 664 C C . THR A 1 85 ? -9.641 19.625 8.922 1 92.44 85 THR A C 1
ATOM 666 O O . THR A 1 85 ? -9.273 18.469 9.07 1 92.44 85 THR A O 1
ATOM 669 N N . ALA A 1 86 ? -9.211 20.391 7.965 1 94.5 86 ALA A N 1
ATOM 670 C CA . ALA A 1 86 ? -8.125 19.922 7.105 1 94.5 86 ALA A CA 1
ATOM 671 C C . ALA A 1 86 ? -6.918 19.484 7.938 1 94.5 86 ALA A C 1
ATOM 673 O O . ALA A 1 86 ? -6.34 18.422 7.695 1 94.5 86 ALA A O 1
ATOM 674 N N . SER A 1 87 ? -6.578 20.266 8.914 1 93.06 87 SER A N 1
ATOM 675 C CA . SER A 1 87 ? -5.418 19.969 9.75 1 93.06 87 SER A CA 1
ATOM 676 C C . SER A 1 87 ? -5.629 18.719 10.578 1 93.06 87 SER A C 1
ATOM 678 O O . SER A 1 87 ? -4.742 17.859 10.664 1 93.06 87 SER A O 1
ATOM 680 N N . SER A 1 88 ? -6.801 18.641 11.188 1 92.62 88 SER A N 1
ATOM 681 C CA . SER A 1 88 ? -7.039 17.453 12.023 1 92.62 88 SER A CA 1
ATOM 682 C C . SER A 1 88 ? -7.086 16.188 11.18 1 92.62 88 SER A C 1
ATOM 684 O O . SER A 1 88 ? -6.609 15.133 11.617 1 92.62 88 SER A O 1
ATOM 686 N N . PHE A 1 89 ? -7.715 16.266 10.023 1 95.88 89 PHE A N 1
ATOM 687 C CA . PHE A 1 89 ? -7.781 15.117 9.133 1 95.88 89 PHE A CA 1
ATOM 688 C C . PHE A 1 89 ? -6.383 14.664 8.734 1 95.88 89 PHE A C 1
ATOM 690 O O . PHE A 1 89 ? -6.051 13.484 8.852 1 95.88 89 PHE A O 1
ATOM 697 N N . ALA A 1 90 ? -5.598 15.602 8.281 1 96.25 90 ALA A N 1
ATOM 698 C CA . ALA A 1 90 ? -4.234 15.297 7.855 1 96.25 90 ALA A CA 1
ATOM 699 C C . ALA A 1 90 ? -3.418 14.727 9.008 1 96.25 90 ALA A C 1
ATOM 701 O O . ALA A 1 90 ? -2.678 13.75 8.836 1 96.25 90 ALA A O 1
ATOM 702 N N . ASP A 1 91 ? -3.586 15.258 10.117 1 93.56 91 ASP A N 1
ATOM 703 C CA . ASP A 1 91 ? -2.854 14.805 11.297 1 93.56 91 ASP A CA 1
ATOM 704 C C . ASP A 1 91 ? -3.262 13.383 11.68 1 93.56 91 ASP A C 1
ATOM 706 O O . ASP A 1 91 ? -2.41 12.555 12.016 1 93.56 91 ASP A O 1
ATOM 710 N N . ASP A 1 92 ? -4.551 13.148 11.656 1 94.88 92 ASP A N 1
ATOM 711 C CA . ASP A 1 92 ? -5.039 11.82 12.008 1 94.88 92 ASP A CA 1
ATOM 712 C C . ASP A 1 92 ? -4.531 10.766 11.023 1 94.88 92 ASP A C 1
ATOM 714 O O . ASP A 1 92 ? -4.137 9.672 11.43 1 94.88 92 ASP A O 1
ATOM 718 N N . LEU A 1 93 ? -4.586 11.109 9.742 1 96.62 93 LEU A N 1
ATOM 719 C CA . LEU A 1 93 ? -4.105 10.18 8.727 1 96.62 93 LEU A CA 1
ATOM 720 C C . LEU A 1 93 ? -2.629 9.867 8.93 1 96.62 93 LEU A C 1
ATOM 722 O O . LEU A 1 93 ? -2.232 8.703 8.953 1 96.62 93 LEU A O 1
ATOM 726 N N . VAL A 1 94 ? -1.842 10.898 9.109 1 96.44 94 VAL A N 1
ATOM 727 C CA . VAL A 1 94 ? -0.401 10.711 9.25 1 96.44 94 VAL A CA 1
ATOM 728 C C . VAL A 1 94 ? -0.095 10.008 10.57 1 96.44 94 VAL A C 1
ATOM 730 O O . VAL A 1 94 ? 0.839 9.203 10.648 1 96.44 94 VAL A O 1
ATOM 733 N N . HIS A 1 95 ? -0.889 10.242 11.555 1 94.56 95 HIS A N 1
ATOM 734 C CA . HIS A 1 95 ? -0.733 9.516 12.812 1 94.56 95 HIS A CA 1
ATOM 735 C C . HIS A 1 95 ? -0.911 8.016 12.609 1 94.56 95 HIS A C 1
ATOM 737 O O . HIS A 1 95 ? -0.157 7.215 13.164 1 94.56 95 HIS A O 1
ATOM 743 N N . GLU A 1 96 ? -1.896 7.66 11.828 1 96.19 96 GLU A N 1
ATOM 744 C CA . GLU A 1 96 ? -2.1 6.254 11.5 1 96.19 96 GLU A CA 1
ATOM 745 C C . GLU A 1 96 ? -0.896 5.68 10.758 1 96.19 96 GLU A C 1
ATOM 747 O O . GLU A 1 96 ? -0.455 4.562 11.047 1 96.19 96 GLU A O 1
ATOM 752 N N . LEU A 1 97 ? -0.344 6.43 9.844 1 97.81 97 LEU A N 1
ATOM 753 C CA . LEU A 1 97 ? 0.803 5.988 9.062 1 97.81 97 LEU A CA 1
ATOM 754 C C . LEU A 1 97 ? 2.053 5.895 9.93 1 97.81 97 LEU A C 1
ATOM 756 O O . LEU A 1 97 ? 2.895 5.02 9.727 1 97.81 97 LEU A O 1
ATOM 760 N N . GLU A 1 98 ? 2.137 6.742 10.867 1 96.75 98 GLU A N 1
ATOM 761 C CA . GLU A 1 98 ? 3.299 6.84 11.742 1 96.75 98 GLU A CA 1
ATOM 762 C C . GLU A 1 98 ? 3.479 5.566 12.562 1 96.75 98 GLU A C 1
ATOM 764 O O . GLU A 1 98 ? 4.586 5.254 13 1 96.75 98 GLU A O 1
ATOM 769 N N . GLN A 1 99 ? 2.432 4.797 12.766 1 95.31 99 GLN A N 1
ATOM 770 C CA . GLN A 1 99 ? 2.479 3.582 13.57 1 95.31 99 GLN A CA 1
ATOM 771 C C . GLN A 1 99 ? 3.436 2.559 12.969 1 95.31 99 GLN A C 1
ATOM 773 O O . GLN A 1 99 ? 3.9 1.65 13.656 1 95.31 99 GLN A O 1
ATOM 778 N N . VAL A 1 100 ? 3.703 2.705 11.648 1 96.38 100 VAL A N 1
ATOM 779 C CA . VAL A 1 100 ? 4.562 1.729 10.984 1 96.38 100 VAL A CA 1
ATOM 780 C C . VAL A 1 100 ? 5.809 2.424 10.438 1 96.38 100 VAL A C 1
ATOM 782 O O . VAL A 1 100 ? 6.664 1.784 9.82 1 96.38 100 VAL A O 1
ATOM 785 N N . ALA A 1 101 ? 5.891 3.711 10.625 1 95.06 101 ALA A N 1
ATOM 786 C CA . ALA A 1 101 ? 7.027 4.484 10.133 1 95.06 101 ALA A CA 1
ATOM 787 C C . ALA A 1 101 ? 8.141 4.543 11.172 1 95.06 101 ALA A C 1
ATOM 789 O O . ALA A 1 101 ? 7.941 4.152 12.328 1 95.06 101 ALA A O 1
ATOM 790 N N . GLY A 1 102 ? 9.328 5.02 10.766 1 91.81 102 GLY A N 1
ATOM 791 C CA . GLY A 1 102 ? 10.453 5.176 11.672 1 91.81 102 GLY A CA 1
ATOM 792 C C . GLY A 1 102 ? 10.461 6.52 12.375 1 91.81 102 GLY A C 1
ATOM 793 O O . GLY A 1 102 ? 11.125 6.684 13.406 1 91.81 102 GLY A O 1
ATOM 794 N N . GLY A 1 103 ? 9.781 7.508 11.781 1 92.56 103 GLY A N 1
ATOM 795 C CA . GLY A 1 103 ? 9.695 8.852 12.328 1 92.56 103 GLY A CA 1
ATOM 796 C C . GLY A 1 103 ? 8.703 9.727 11.586 1 92.56 103 GLY A C 1
ATOM 797 O O . GLY A 1 103 ? 8.18 9.336 10.547 1 92.56 103 GLY A O 1
ATOM 798 N N . ARG A 1 104 ? 8.508 10.844 12.172 1 94.44 104 ARG A N 1
ATOM 799 C CA . ARG A 1 104 ? 7.527 11.766 11.617 1 94.44 104 ARG A CA 1
ATOM 800 C C . ARG A 1 104 ? 7.945 13.219 11.844 1 94.44 104 ARG A C 1
ATOM 802 O O . ARG A 1 104 ? 8.547 13.531 12.875 1 94.44 104 ARG A O 1
ATOM 809 N N . CYS A 1 105 ? 7.645 14.023 10.844 1 95.5 105 CYS A N 1
ATOM 810 C CA . CYS A 1 105 ? 7.777 15.469 10.945 1 95.5 105 CYS A CA 1
ATOM 811 C C . CYS A 1 105 ? 6.543 16.172 10.391 1 95.5 105 CYS A C 1
ATOM 813 O O . CYS A 1 105 ? 6.367 16.25 9.18 1 95.5 105 CYS A O 1
ATOM 815 N N . GLY A 1 106 ? 5.676 16.688 11.359 1 94.75 106 GLY A N 1
ATOM 816 C CA . GLY A 1 106 ? 4.406 17.25 10.93 1 94.75 106 GLY A CA 1
ATOM 817 C C . GLY A 1 106 ? 3.504 16.25 10.242 1 94.75 106 GLY A C 1
ATOM 818 O O . GLY A 1 106 ? 3.561 15.055 10.531 1 94.75 106 GLY A O 1
ATOM 819 N N . HIS A 1 107 ? 2.613 16.766 9.422 1 95.56 107 HIS A N 1
ATOM 820 C CA . HIS A 1 107 ? 1.736 15.891 8.648 1 95.56 107 HIS A CA 1
ATOM 821 C C . HIS A 1 107 ? 2.189 15.812 7.191 1 95.56 107 HIS A C 1
ATOM 823 O O . HIS A 1 107 ? 1.366 15.656 6.285 1 95.56 107 HIS A O 1
ATOM 829 N N . ILE A 1 108 ? 3.537 15.938 7.02 1 95.62 108 ILE A N 1
ATOM 830 C CA . ILE A 1 108 ? 4.074 16.047 5.668 1 95.62 108 ILE A CA 1
ATOM 831 C C . ILE A 1 108 ? 5.113 14.953 5.43 1 95.62 108 ILE A C 1
ATOM 833 O O . ILE A 1 108 ? 5.227 14.43 4.316 1 95.62 108 ILE A O 1
ATOM 837 N N . LEU A 1 109 ? 5.863 14.594 6.461 1 96.06 109 LEU A N 1
ATOM 838 C CA . LEU A 1 109 ? 7.016 13.727 6.23 1 96.06 109 LEU A CA 1
ATOM 839 C C . LEU A 1 109 ? 7.035 12.578 7.227 1 96.06 109 LEU A C 1
ATOM 841 O O . LEU A 1 109 ? 6.887 12.789 8.43 1 96.06 109 LEU A O 1
ATOM 845 N N . LEU A 1 110 ? 7.234 11.375 6.715 1 97.12 110 LEU A N 1
ATOM 846 C CA . LEU A 1 110 ? 7.559 10.18 7.484 1 97.12 110 LEU A CA 1
ATOM 847 C C . LEU A 1 110 ? 8.961 9.68 7.152 1 97.12 110 LEU A C 1
ATOM 849 O O . LEU A 1 110 ? 9.18 9.109 6.086 1 97.12 110 LEU A O 1
ATOM 853 N N . ALA A 1 111 ? 9.898 9.977 8.031 1 94.62 111 ALA A N 1
ATOM 854 C CA . ALA A 1 111 ? 11.312 9.648 7.879 1 94.62 111 ALA A CA 1
ATOM 855 C C . ALA A 1 111 ? 12.031 9.688 9.219 1 94.62 111 ALA A C 1
ATOM 857 O O . ALA A 1 111 ? 11.633 10.43 10.125 1 94.62 111 ALA A O 1
ATOM 858 N N . PRO A 1 112 ? 13.07 8.906 9.344 1 93.12 112 PRO A N 1
ATOM 859 C CA . PRO A 1 112 ? 13.57 7.902 8.406 1 93.12 112 PRO A CA 1
ATOM 860 C C . PRO A 1 112 ? 12.75 6.613 8.43 1 93.12 112 PRO A C 1
ATOM 862 O O . PRO A 1 112 ? 12.047 6.34 9.406 1 93.12 112 PRO A O 1
ATOM 865 N N . ASN A 1 113 ? 12.773 5.883 7.254 1 96.06 113 ASN A N 1
ATOM 866 C CA . ASN A 1 113 ? 12.172 4.559 7.141 1 96.06 113 ASN A CA 1
ATOM 867 C C . ASN A 1 113 ? 13.141 3.547 6.547 1 96.06 113 ASN A C 1
ATOM 869 O O . ASN A 1 113 ? 13.844 3.844 5.574 1 96.06 113 ASN A O 1
ATOM 873 N N . SER A 1 114 ? 13.156 2.361 7.176 1 95.19 114 SER A N 1
ATOM 874 C CA . SER A 1 114 ? 13.664 1.258 6.367 1 95.19 114 SER A CA 1
ATOM 875 C C . SER A 1 114 ? 12.75 0.974 5.18 1 95.19 114 SER A C 1
ATOM 877 O O . SER A 1 114 ? 11.625 1.461 5.129 1 95.19 114 SER A O 1
ATOM 879 N N . VAL A 1 115 ? 13.234 0.185 4.223 1 95.94 115 VAL A N 1
ATOM 880 C CA . VAL A 1 115 ? 12.414 -0.128 3.055 1 95.94 115 VAL A CA 1
ATOM 881 C C . VAL A 1 115 ? 11.164 -0.886 3.486 1 95.94 115 VAL A C 1
ATOM 883 O O . VAL A 1 115 ? 10.055 -0.58 3.035 1 95.94 115 VAL A O 1
ATOM 886 N N . PRO A 1 116 ? 11.242 -1.798 4.441 1 97.06 116 PRO A N 1
ATOM 887 C CA . PRO A 1 116 ? 10.031 -2.451 4.941 1 97.06 116 PRO A CA 1
ATOM 888 C C . PRO A 1 116 ? 9.062 -1.472 5.602 1 97.06 116 PRO A C 1
ATOM 890 O O . PRO A 1 116 ? 7.848 -1.578 5.41 1 97.06 116 PRO A O 1
ATOM 893 N N . GLN A 1 117 ? 9.555 -0.554 6.32 1 97.62 117 GLN A N 1
ATOM 894 C CA . GLN A 1 117 ? 8.695 0.455 6.93 1 97.62 117 GLN A CA 1
ATOM 895 C C . GLN A 1 117 ? 8.016 1.315 5.863 1 97.62 117 GLN A C 1
ATOM 897 O O . GLN A 1 117 ? 6.828 1.618 5.965 1 97.62 117 GLN A O 1
ATOM 902 N N . PHE A 1 118 ? 8.82 1.675 4.844 1 98.31 118 PHE A N 1
ATOM 903 C CA . PHE A 1 118 ? 8.273 2.414 3.717 1 98.31 118 PHE A CA 1
ATOM 904 C C . PHE A 1 118 ? 7.129 1.642 3.068 1 98.31 118 PHE A C 1
ATOM 906 O O . PHE A 1 118 ? 6.074 2.209 2.779 1 98.31 118 PHE A O 1
ATOM 913 N N . ALA A 1 119 ? 7.277 0.373 2.9 1 98.62 119 ALA A N 1
ATOM 914 C CA . ALA A 1 119 ? 6.23 -0.493 2.365 1 98.62 119 ALA A CA 1
ATOM 915 C C . ALA A 1 119 ? 5.004 -0.494 3.27 1 98.62 119 ALA A C 1
ATOM 917 O O . ALA A 1 119 ? 3.867 -0.453 2.789 1 98.62 119 ALA A O 1
ATOM 918 N N . GLY A 1 120 ? 5.215 -0.583 4.531 1 98.62 120 GLY A N 1
ATOM 919 C CA . GLY A 1 120 ? 4.121 -0.542 5.488 1 98.62 120 GLY A CA 1
ATOM 920 C C . GLY A 1 120 ? 3.299 0.729 5.398 1 98.62 120 GLY A C 1
ATOM 921 O O . GLY A 1 120 ? 2.068 0.683 5.461 1 98.62 120 GLY A O 1
ATOM 922 N N . VAL A 1 121 ? 3.994 1.826 5.258 1 98.75 121 VAL A N 1
ATOM 923 C CA . VAL A 1 121 ? 3.334 3.121 5.133 1 98.75 121 VAL A CA 1
ATOM 924 C C . VAL A 1 121 ? 2.43 3.127 3.904 1 98.75 121 VAL A C 1
ATOM 926 O O . VAL A 1 121 ? 1.257 3.498 3.99 1 98.75 121 VAL A O 1
ATOM 929 N N . VAL A 1 122 ? 2.943 2.684 2.783 1 98.81 122 VAL A N 1
ATOM 930 C CA . VAL A 1 122 ? 2.188 2.67 1.536 1 98.81 122 VAL A CA 1
ATOM 931 C C . VAL A 1 122 ? 1.013 1.7 1.655 1 98.81 122 VAL A C 1
ATOM 933 O O . VAL A 1 122 ? -0.099 2.006 1.219 1 98.81 122 VAL A O 1
ATOM 936 N N . CYS A 1 123 ? 1.296 0.575 2.25 1 98.75 123 CYS A N 1
ATOM 937 C CA . CYS A 1 123 ? 0.259 -0.43 2.455 1 98.75 123 CYS A CA 1
ATOM 938 C C . CYS A 1 123 ? -0.905 0.142 3.256 1 98.75 123 CYS A C 1
ATOM 940 O O . CYS A 1 123 ? -2.064 -0.001 2.861 1 98.75 123 CYS A O 1
ATOM 942 N N . THR A 1 124 ? -0.593 0.781 4.32 1 98.56 124 THR A N 1
ATOM 943 C CA . THR A 1 124 ? -1.606 1.363 5.191 1 98.56 124 THR A CA 1
ATOM 944 C C . THR A 1 124 ? -2.363 2.479 4.473 1 98.56 124 THR A C 1
ATOM 946 O O . THR A 1 124 ? -3.592 2.539 4.535 1 98.56 124 THR A O 1
ATOM 949 N N . LEU A 1 125 ? -1.646 3.316 3.777 1 98.75 125 LEU A N 1
ATOM 950 C CA . LEU A 1 125 ? -2.283 4.414 3.057 1 98.75 125 LEU A CA 1
ATOM 951 C C . LEU A 1 125 ? -3.266 3.883 2.018 1 98.75 125 LEU A C 1
ATOM 953 O O . LEU A 1 125 ? -4.379 4.402 1.888 1 98.75 125 LEU A O 1
ATOM 957 N N . SER A 1 126 ? -2.811 2.902 1.288 1 98.62 126 SER A N 1
ATOM 958 C CA . SER A 1 126 ? -3.67 2.297 0.277 1 98.62 126 SER A CA 1
ATOM 959 C C . SER A 1 126 ? -4.949 1.748 0.896 1 98.62 126 SER A C 1
ATOM 961 O O . SER A 1 126 ? -6.043 1.951 0.359 1 98.62 126 SER A O 1
ATOM 963 N N . ALA A 1 127 ? -4.816 1.119 1.981 1 98.19 127 ALA A N 1
ATOM 964 C CA . ALA A 1 127 ? -5.988 0.557 2.652 1 98.19 127 ALA A CA 1
ATOM 965 C C . ALA A 1 127 ? -6.941 1.658 3.105 1 98.19 127 ALA A C 1
ATOM 967 O O . ALA A 1 127 ? -8.156 1.561 2.9 1 98.19 127 ALA A O 1
ATOM 968 N N . LEU A 1 128 ? -6.398 2.684 3.707 1 97.88 128 LEU A N 1
ATOM 969 C CA . LEU A 1 128 ? -7.23 3.754 4.242 1 97.88 128 LEU A CA 1
ATOM 970 C C . LEU A 1 128 ? -8.008 4.449 3.131 1 97.88 128 LEU A C 1
ATOM 972 O O . LEU A 1 128 ? -9.211 4.676 3.26 1 97.88 128 LEU A O 1
ATOM 976 N N . GLN A 1 129 ? -7.312 4.754 2.035 1 97.81 129 GLN A N 1
ATOM 977 C CA . GLN A 1 129 ? -7.992 5.488 0.973 1 97.81 129 GLN A CA 1
ATOM 978 C C . GLN A 1 129 ? -9.102 4.648 0.342 1 97.81 129 GLN A C 1
ATOM 980 O O . GLN A 1 129 ? -10.055 5.191 -0.211 1 97.81 129 GLN A O 1
ATOM 985 N N . ASN A 1 130 ? -8.961 3.35 0.444 1 97 130 ASN A N 1
ATOM 986 C CA . ASN A 1 130 ? -9.891 2.449 -0.23 1 97 130 ASN A CA 1
ATOM 987 C C . ASN A 1 130 ? -11.055 2.068 0.676 1 97 130 ASN A C 1
ATOM 989 O O . ASN A 1 130 ? -11.969 1.352 0.256 1 97 130 ASN A O 1
ATOM 993 N N . GLY A 1 131 ? -11 2.537 1.948 1 96.69 131 GLY A N 1
ATOM 994 C CA . GLY A 1 131 ? -12.102 2.285 2.865 1 96.69 131 GLY A CA 1
ATOM 995 C C . GLY A 1 131 ? -13.414 2.867 2.393 1 96.69 131 GLY A C 1
ATOM 996 O O . GLY A 1 131 ? -13.438 3.855 1.655 1 96.69 131 GLY A O 1
ATOM 997 N N . ALA A 1 132 ? -14.508 2.332 2.893 1 95.75 132 ALA A N 1
ATOM 998 C CA . ALA A 1 132 ? -15.844 2.746 2.471 1 95.75 132 ALA A CA 1
ATOM 999 C C . ALA A 1 132 ? -16.094 4.219 2.793 1 95.75 132 ALA A C 1
ATOM 1001 O O . ALA A 1 132 ? -16.625 4.957 1.969 1 95.75 132 ALA A O 1
ATOM 1002 N N . PHE A 1 133 ? -15.734 4.652 3.939 1 95.75 133 PHE A N 1
ATOM 1003 C CA . PHE A 1 133 ? -15.938 6.035 4.355 1 95.75 133 PHE A CA 1
ATOM 1004 C C . PHE A 1 133 ? -15.234 6.996 3.404 1 95.75 133 PHE A C 1
ATOM 1006 O O . PHE A 1 133 ? -15.852 7.934 2.895 1 95.75 133 PHE A O 1
ATOM 1013 N N . MET A 1 134 ? -13.953 6.746 3.174 1 97.56 134 MET A N 1
ATOM 1014 C CA . MET A 1 134 ? -13.148 7.625 2.328 1 97.56 134 MET A CA 1
ATOM 1015 C C . MET A 1 134 ? -13.719 7.691 0.916 1 97.56 134 MET A C 1
ATOM 1017 O O . MET A 1 134 ? -13.812 8.773 0.33 1 97.56 134 MET A O 1
ATOM 1021 N N . GLN A 1 135 ? -14.094 6.57 0.385 1 97.25 135 GLN A N 1
ATOM 1022 C CA . GLN A 1 135 ? -14.625 6.492 -0.972 1 97.25 135 GLN A CA 1
ATOM 1023 C C . GLN A 1 135 ? -15.969 7.203 -1.079 1 97.25 135 GLN A C 1
ATOM 1025 O O . GLN A 1 135 ? -16.234 7.902 -2.059 1 97.25 135 GLN A O 1
ATOM 1030 N N . GLU A 1 136 ? -16.797 7.031 -0.095 1 97.12 136 GLU A N 1
ATOM 1031 C CA . GLU A 1 136 ? -18.109 7.672 -0.103 1 97.12 136 GLU A CA 1
ATOM 1032 C C . GLU A 1 136 ? -17.984 9.188 0.026 1 97.12 136 GLU A C 1
ATOM 1034 O O . GLU A 1 136 ? -18.656 9.938 -0.681 1 97.12 136 GLU A O 1
ATOM 1039 N N . VAL A 1 137 ? -17.141 9.609 0.93 1 97.5 137 VAL A N 1
ATOM 1040 C CA . VAL A 1 137 ? -16.938 11.039 1.12 1 97.5 137 VAL A CA 1
ATOM 1041 C C . VAL A 1 137 ? -16.375 11.656 -0.161 1 97.5 137 VAL A C 1
ATOM 1043 O O . VAL A 1 137 ? -16.797 12.734 -0.574 1 97.5 137 VAL A O 1
ATOM 1046 N N . ALA A 1 138 ? -15.438 10.969 -0.786 1 98.31 138 ALA A N 1
ATOM 1047 C CA . ALA A 1 138 ? -14.852 11.453 -2.035 1 98.31 138 ALA A CA 1
ATOM 1048 C C . ALA A 1 138 ? -15.914 11.586 -3.119 1 98.31 138 ALA A C 1
ATOM 1050 O O . ALA A 1 138 ? -15.891 12.531 -3.912 1 98.31 138 ALA A O 1
ATOM 1051 N N . GLN A 1 139 ? -16.766 10.672 -3.133 1 97.75 139 GLN A N 1
ATOM 1052 C CA . GLN A 1 139 ? -17.844 10.734 -4.109 1 97.75 139 GLN A CA 1
ATOM 1053 C C . GLN A 1 139 ? -18.703 11.977 -3.908 1 97.75 139 GLN A C 1
ATOM 1055 O O . GLN A 1 139 ? -19.062 12.648 -4.875 1 97.75 139 GLN A O 1
ATOM 1060 N N . VAL A 1 140 ? -19.016 12.258 -2.715 1 97.69 140 VAL A N 1
ATOM 1061 C CA . VAL A 1 140 ? -19.844 13.422 -2.385 1 97.69 140 VAL A CA 1
ATOM 1062 C C . VAL A 1 140 ? -19.062 14.703 -2.688 1 97.69 140 VAL A C 1
ATOM 1064 O O . VAL A 1 140 ? -19.609 15.648 -3.26 1 97.69 140 VAL A O 1
ATOM 1067 N N . ALA A 1 141 ? -17.812 14.703 -2.332 1 98.31 141 ALA A N 1
ATOM 1068 C CA . ALA A 1 141 ? -16.984 15.906 -2.426 1 98.31 141 ALA A CA 1
ATOM 1069 C C . ALA A 1 141 ? -16.672 16.25 -3.879 1 98.31 141 ALA A C 1
ATOM 1071 O O . ALA A 1 141 ? -16.609 17.422 -4.254 1 98.31 141 ALA A O 1
ATOM 1072 N N . PHE A 1 142 ? -16.453 15.141 -4.684 1 98.12 142 PHE A N 1
ATOM 1073 C CA . PHE A 1 142 ? -15.812 15.406 -5.969 1 98.12 142 PHE A CA 1
ATOM 1074 C C . PHE A 1 142 ? -16.688 14.922 -7.117 1 98.12 142 PHE A C 1
ATOM 1076 O O . PHE A 1 142 ? -16.406 15.203 -8.281 1 98.12 142 PHE A O 1
ATOM 1083 N N . GLY A 1 143 ? -17.734 14.219 -6.852 1 96.06 143 GLY A N 1
ATOM 1084 C CA . GLY A 1 143 ? -18.516 13.633 -7.922 1 96.06 143 GLY A CA 1
ATOM 1085 C C . GLY A 1 143 ? -17.703 12.727 -8.828 1 96.06 143 GLY A C 1
ATOM 1086 O O . GLY A 1 143 ? -17.016 11.812 -8.359 1 96.06 143 GLY A O 1
ATOM 1087 N N . ASN A 1 144 ? -17.656 13.055 -10.156 1 93.19 144 ASN A N 1
ATOM 1088 C CA . ASN A 1 144 ? -16.969 12.195 -11.117 1 93.19 144 ASN A CA 1
ATOM 1089 C C . ASN A 1 144 ? -15.586 12.734 -11.453 1 93.19 144 ASN A C 1
ATOM 1091 O O . ASN A 1 144 ? -14.828 12.102 -12.195 1 93.19 144 ASN A O 1
ATOM 1095 N N . ALA A 1 145 ? -15.219 13.82 -10.812 1 96.19 145 ALA A N 1
ATOM 1096 C CA . ALA A 1 145 ? -13.906 14.406 -11.078 1 96.19 145 ALA A CA 1
ATOM 1097 C C . ALA A 1 145 ? -12.812 13.68 -10.305 1 96.19 145 ALA A C 1
ATOM 1099 O O . ALA A 1 145 ? -13 13.328 -9.141 1 96.19 145 ALA A O 1
ATOM 1100 N N . GLU A 1 146 ? -11.805 13.359 -11.008 1 95.75 146 GLU A N 1
ATOM 1101 C CA . GLU A 1 146 ? -10.656 12.812 -10.297 1 95.75 146 GLU A CA 1
ATOM 1102 C C . GLU A 1 146 ? -9.891 13.914 -9.57 1 95.75 146 GLU A C 1
ATOM 1104 O O . GLU A 1 146 ? -9.281 14.781 -10.203 1 95.75 146 GLU A O 1
ATOM 1109 N N . ARG A 1 147 ? -9.977 13.961 -8.312 1 97.81 147 ARG A N 1
ATOM 1110 C CA . ARG A 1 147 ? -9.281 14.906 -7.441 1 97.81 147 ARG A CA 1
ATOM 1111 C C . ARG A 1 147 ? -8.5 14.18 -6.352 1 97.81 147 ARG A C 1
ATOM 1113 O O . ARG A 1 147 ? -8.969 13.18 -5.809 1 97.81 147 ARG A O 1
ATOM 1120 N N . PHE A 1 148 ? -7.371 14.742 -6.086 1 98.62 148 PHE A N 1
ATOM 1121 C CA . PHE A 1 148 ? -6.496 14.109 -5.105 1 98.62 148 PHE A CA 1
ATOM 1122 C C . PHE A 1 148 ? -6.398 14.961 -3.844 1 98.62 148 PHE A C 1
ATOM 1124 O O . PHE A 1 148 ? -6.359 16.188 -3.92 1 98.62 148 PHE A O 1
ATOM 1131 N N . LEU A 1 149 ? -6.309 14.281 -2.754 1 98.81 149 LEU A N 1
ATOM 1132 C CA . LEU A 1 149 ? -6.09 14.977 -1.491 1 98.81 149 LEU A CA 1
ATOM 1133 C C . LEU A 1 149 ? -4.625 15.359 -1.328 1 98.81 149 LEU A C 1
ATOM 1135 O O . LEU A 1 149 ? -4.309 16.375 -0.707 1 98.81 149 LEU A O 1
ATOM 1139 N N . ALA A 1 150 ? -3.754 14.5 -1.843 1 98.88 150 ALA A N 1
ATOM 1140 C CA . ALA A 1 150 ? -2.32 14.773 -1.75 1 98.88 150 ALA A CA 1
ATOM 1141 C C . ALA A 1 150 ? -1.552 14.039 -2.844 1 98.88 150 ALA A C 1
ATOM 1143 O O . ALA A 1 150 ? -1.978 12.977 -3.305 1 98.88 150 ALA A O 1
ATOM 1144 N N . THR A 1 151 ? -0.527 14.617 -3.25 1 98.75 151 THR A N 1
ATOM 1145 C CA . THR A 1 151 ? 0.516 13.938 -4.012 1 98.75 151 THR A CA 1
ATOM 1146 C C . THR A 1 151 ? 1.578 13.367 -3.078 1 98.75 151 THR A C 1
ATOM 1148 O O . THR A 1 151 ? 2.066 14.062 -2.184 1 98.75 151 THR A O 1
ATOM 1151 N N . THR A 1 152 ? 1.891 12.109 -3.268 1 98.75 152 THR A N 1
ATOM 1152 C CA . THR A 1 152 ? 2.883 11.461 -2.414 1 98.75 152 THR A CA 1
ATOM 1153 C C . THR A 1 152 ? 4.246 11.438 -3.1 1 98.75 152 THR A C 1
ATOM 1155 O O . THR A 1 152 ? 4.328 11.359 -4.328 1 98.75 152 THR A O 1
ATOM 1158 N N . HIS A 1 153 ? 5.309 11.539 -2.275 1 98.38 153 HIS A N 1
ATOM 1159 C CA . HIS A 1 153 ? 6.688 11.555 -2.758 1 98.38 153 HIS A CA 1
ATOM 1160 C C . HIS A 1 153 ? 7.555 10.57 -1.978 1 98.38 153 HIS A C 1
ATOM 1162 O O . HIS A 1 153 ? 7.285 10.289 -0.807 1 98.38 153 HIS A O 1
ATOM 1168 N N . CYS A 1 154 ? 8.477 10.031 -2.654 1 97.5 154 CYS A N 1
ATOM 1169 C CA . CYS A 1 154 ? 9.57 9.336 -1.98 1 97.5 154 CYS A CA 1
ATOM 1170 C C . CYS A 1 154 ? 10.82 10.211 -1.919 1 97.5 154 CYS A C 1
ATOM 1172 O O . CYS A 1 154 ? 11.109 10.953 -2.861 1 97.5 154 CYS A O 1
ATOM 1174 N N . LEU A 1 155 ? 11.438 10.203 -0.828 1 96.38 155 LEU A N 1
ATOM 1175 C CA . LEU A 1 155 ? 12.68 10.945 -0.6 1 96.38 155 LEU A CA 1
ATOM 1176 C C . LEU A 1 155 ? 13.844 9.984 -0.359 1 96.38 155 LEU A C 1
ATOM 1178 O O . LEU A 1 155 ? 13.828 9.211 0.597 1 96.38 155 LEU A O 1
ATOM 1182 N N . MET A 1 156 ? 14.836 10.062 -1.223 1 92.56 156 MET A N 1
ATOM 1183 C CA . MET A 1 156 ? 15.984 9.172 -1.104 1 92.56 156 MET A CA 1
ATOM 1184 C C . MET A 1 156 ? 17.234 9.953 -0.702 1 92.56 156 MET A C 1
ATOM 1186 O O . MET A 1 156 ? 18.297 9.359 -0.489 1 92.56 156 MET A O 1
ATOM 1190 N N . GLU A 1 157 ? 17.078 11.258 -0.653 1 89.44 157 GLU A N 1
ATOM 1191 C CA . GLU A 1 157 ? 18.172 12.156 -0.292 1 89.44 157 GLU A CA 1
ATOM 1192 C C . GLU A 1 157 ? 17.828 12.977 0.944 1 89.44 157 GLU A C 1
ATOM 1194 O O . GLU A 1 157 ? 16.719 12.883 1.467 1 89.44 157 GLU A O 1
ATOM 1199 N N . THR A 1 158 ? 18.812 13.703 1.413 1 89.81 158 THR A N 1
ATOM 1200 C CA . THR A 1 158 ? 18.609 14.445 2.656 1 89.81 158 THR A CA 1
ATOM 1201 C C . THR A 1 158 ? 18.031 15.828 2.377 1 89.81 158 THR A C 1
ATOM 1203 O O . THR A 1 158 ? 17.828 16.625 3.301 1 89.81 158 THR A O 1
ATOM 1206 N N . GLU A 1 159 ? 17.734 16.062 1.177 1 92.56 159 GLU A N 1
ATOM 1207 C CA . GLU A 1 159 ? 17.125 17.328 0.793 1 92.56 159 GLU A CA 1
ATOM 1208 C C . GLU A 1 159 ? 15.695 17.109 0.28 1 92.56 159 GLU A C 1
ATOM 1210 O O . GLU A 1 159 ? 15.492 16.453 -0.739 1 92.56 159 GLU A O 1
ATOM 1215 N N . ALA A 1 160 ? 14.789 17.766 0.846 1 94.69 160 ALA A N 1
ATOM 1216 C CA . ALA A 1 160 ? 13.367 17.516 0.605 1 94.69 160 ALA A CA 1
ATOM 1217 C C . ALA A 1 160 ? 12.992 17.828 -0.841 1 94.69 160 ALA A C 1
ATOM 1219 O O . ALA A 1 160 ? 12.125 17.172 -1.418 1 94.69 160 ALA A O 1
ATOM 1220 N N . HIS A 1 161 ? 13.617 18.875 -1.384 1 93.25 161 HIS A N 1
ATOM 1221 C CA . HIS A 1 161 ? 13.227 19.297 -2.727 1 93.25 161 HIS A CA 1
ATOM 1222 C C . HIS A 1 161 ? 13.672 18.281 -3.771 1 93.25 161 HIS A C 1
ATOM 1224 O O . HIS A 1 161 ? 13.258 18.344 -4.93 1 93.25 161 HIS A O 1
ATOM 1230 N N . ARG A 1 162 ? 14.461 17.297 -3.412 1 93.88 162 ARG A N 1
ATOM 1231 C CA . ARG A 1 162 ? 14.945 16.281 -4.34 1 93.88 162 ARG A CA 1
ATOM 1232 C C . ARG A 1 162 ? 14.031 15.062 -4.336 1 93.88 162 ARG A C 1
ATOM 1234 O O . ARG A 1 162 ? 14.367 14.031 -4.918 1 93.88 162 ARG A O 1
ATOM 1241 N N . SER A 1 163 ? 13 15.172 -3.678 1 95.88 163 SER A N 1
ATOM 1242 C CA . SER A 1 163 ? 12.047 14.07 -3.637 1 95.88 163 SER A CA 1
ATOM 1243 C C . SER A 1 163 ? 11.445 13.805 -5.012 1 95.88 163 SER A C 1
ATOM 1245 O O . SER A 1 163 ? 11.477 14.68 -5.887 1 95.88 163 SER A O 1
ATOM 1247 N N . ARG A 1 164 ? 10.914 12.57 -5.195 1 96.25 164 ARG A N 1
ATOM 1248 C CA . ARG A 1 164 ? 10.242 12.164 -6.43 1 96.25 164 ARG A CA 1
ATOM 1249 C C . ARG A 1 164 ? 8.812 11.719 -6.156 1 96.25 164 ARG A C 1
ATOM 1251 O O . ARG A 1 164 ? 8.547 11.039 -5.16 1 96.25 164 ARG A O 1
ATOM 1258 N N . GLU A 1 165 ? 7.949 12.055 -7.105 1 98.12 165 GLU A N 1
ATOM 1259 C CA . GLU A 1 165 ? 6.562 11.617 -6.961 1 98.12 165 GLU A CA 1
ATOM 1260 C C . GLU A 1 165 ? 6.453 10.102 -7.055 1 98.12 165 GLU A C 1
ATOM 1262 O O . GLU A 1 165 ? 7.109 9.477 -7.891 1 98.12 165 GLU A O 1
ATOM 1267 N N . ASN A 1 166 ? 5.609 9.547 -6.203 1 98.12 166 ASN A N 1
ATOM 1268 C CA . ASN A 1 166 ? 5.398 8.102 -6.223 1 98.12 166 ASN A CA 1
ATOM 1269 C C . ASN A 1 166 ? 4.465 7.688 -7.352 1 98.12 166 ASN A C 1
ATOM 1271 O O . ASN A 1 166 ? 4.547 6.559 -7.848 1 98.12 166 ASN A O 1
ATOM 1275 N N . HIS A 1 167 ? 3.492 8.516 -7.727 1 97.5 167 HIS A N 1
ATOM 1276 C CA . HIS A 1 167 ? 2.498 8.219 -8.75 1 97.5 167 HIS A CA 1
ATOM 1277 C C . HIS A 1 167 ? 1.753 6.93 -8.445 1 97.5 167 HIS A C 1
ATOM 1279 O O . HIS A 1 167 ? 1.638 6.051 -9.305 1 97.5 167 HIS A O 1
ATOM 1285 N N . LEU A 1 168 ? 1.281 6.871 -7.227 1 98.31 168 LEU A N 1
ATOM 1286 C CA . LEU A 1 168 ? 0.563 5.664 -6.832 1 98.31 168 LEU A CA 1
ATOM 1287 C C . LEU A 1 168 ? -0.576 5.367 -7.801 1 98.31 168 LEU A C 1
ATOM 1289 O O . LEU A 1 168 ? -1.296 6.277 -8.219 1 98.31 168 LEU A O 1
ATOM 1293 N N . PRO A 1 169 ? -0.76 4.168 -8.125 1 97.75 169 PRO A N 1
ATOM 1294 C CA . PRO A 1 169 ? -1.71 3.801 -9.172 1 97.75 169 PRO A CA 1
ATOM 1295 C C . PRO A 1 169 ? -3.154 3.775 -8.68 1 97.75 169 PRO A C 1
ATOM 1297 O O . PRO A 1 169 ? -3.398 3.713 -7.477 1 97.75 169 PRO A O 1
ATOM 1300 N N . ARG A 1 170 ? -3.994 3.881 -9.688 1 96.44 170 ARG A N 1
ATOM 1301 C CA . ARG A 1 170 ? -5.387 3.533 -9.414 1 96.44 170 ARG A CA 1
ATOM 1302 C C . ARG A 1 170 ? -5.547 2.031 -9.203 1 96.44 170 ARG A C 1
ATOM 1304 O O . ARG A 1 170 ? -4.945 1.233 -9.93 1 96.44 170 ARG A O 1
ATOM 1311 N N . THR A 1 171 ? -6.309 1.683 -8.219 1 94.75 171 THR A N 1
ATOM 1312 C CA . THR A 1 171 ? -6.441 0.261 -7.914 1 94.75 171 THR A CA 1
ATOM 1313 C C . THR A 1 171 ? -7.863 -0.22 -8.188 1 94.75 171 THR A C 1
ATOM 1315 O O . THR A 1 171 ? -8.812 0.569 -8.148 1 94.75 171 THR A O 1
ATOM 1318 N N . ARG A 1 172 ? -7.891 -1.469 -8.547 1 94.06 172 ARG A N 1
ATOM 1319 C CA . ARG A 1 172 ? -9.148 -2.15 -8.82 1 94.06 172 ARG A CA 1
ATOM 1320 C C . ARG A 1 172 ? -9.211 -3.502 -8.117 1 94.06 172 ARG A C 1
ATOM 1322 O O . ARG A 1 172 ? -9.039 -4.547 -8.75 1 94.06 172 ARG A O 1
ATOM 1329 N N . PRO A 1 173 ? -9.539 -3.422 -6.875 1 93.69 173 PRO A N 1
ATOM 1330 C CA . PRO A 1 173 ? -9.5 -4.664 -6.102 1 93.69 173 PRO A CA 1
ATOM 1331 C C . PRO A 1 173 ? -10.539 -5.68 -6.559 1 93.69 173 PRO A C 1
ATOM 1333 O O . PRO A 1 173 ? -10.32 -6.891 -6.441 1 93.69 173 PRO A O 1
ATOM 1336 N N . ASP A 1 174 ? -11.664 -5.203 -7.102 1 93 174 ASP A N 1
ATOM 1337 C CA . ASP A 1 174 ? -12.719 -6.102 -7.57 1 93 174 ASP A CA 1
ATOM 1338 C C . ASP A 1 174 ? -13.117 -5.777 -9.008 1 93 174 ASP A C 1
ATOM 1340 O O . ASP A 1 174 ? -12.312 -5.91 -9.93 1 93 174 ASP A O 1
ATOM 1344 N N . HIS A 1 175 ? -14.227 -5.234 -9.195 1 87.06 175 HIS A N 1
ATOM 1345 C CA . HIS A 1 175 ? -14.719 -5.055 -10.555 1 87.06 175 HIS A CA 1
ATOM 1346 C C . HIS A 1 175 ? -14.555 -3.611 -11.016 1 87.06 175 HIS A C 1
ATOM 1348 O O . HIS A 1 175 ? -14.297 -3.354 -12.195 1 87.06 175 HIS A O 1
ATOM 1354 N N . GLU A 1 176 ? -14.734 -2.787 -10.07 1 89.81 176 GLU A N 1
ATOM 1355 C CA . GLU A 1 176 ? -14.672 -1.37 -10.422 1 89.81 176 GLU A CA 1
ATOM 1356 C C . GLU A 1 176 ? -13.461 -0.701 -9.773 1 89.81 176 GLU A C 1
ATOM 1358 O O . GLU A 1 176 ? -13.117 -1.001 -8.625 1 89.81 176 GLU A O 1
ATOM 1363 N N . PRO A 1 177 ? -12.883 0.21 -10.562 1 93.75 177 PRO A N 1
ATOM 1364 C CA . PRO A 1 177 ? -11.781 0.947 -9.945 1 93.75 177 PRO A CA 1
ATOM 1365 C C . PRO A 1 177 ? -12.234 1.86 -8.812 1 93.75 177 PRO A C 1
ATOM 1367 O O . PRO A 1 177 ? -13.344 2.404 -8.867 1 93.75 177 PRO A O 1
ATOM 1370 N N . LEU A 1 178 ? -11.43 1.996 -7.879 1 96.12 178 LEU A N 1
ATOM 1371 C CA . LEU A 1 178 ? -11.703 2.914 -6.777 1 96.12 178 LEU A CA 1
ATOM 1372 C C . LEU A 1 178 ? -11.109 4.289 -7.055 1 96.12 178 LEU A C 1
ATOM 1374 O O . LEU A 1 178 ? -10.234 4.43 -7.914 1 96.12 178 LEU A O 1
ATOM 1378 N N . ARG A 1 179 ? -11.688 5.305 -6.406 1 96.38 179 ARG A N 1
ATOM 1379 C CA . ARG A 1 179 ? -11.133 6.648 -6.527 1 96.38 179 ARG A CA 1
ATOM 1380 C C . ARG A 1 179 ? -9.742 6.723 -5.898 1 96.38 179 ARG A C 1
ATOM 1382 O O . ARG A 1 179 ? -9.523 6.195 -4.809 1 96.38 179 ARG A O 1
ATOM 1389 N N . ARG A 1 180 ? -8.977 7.246 -6.605 1 97 180 ARG A N 1
ATOM 1390 C CA . ARG A 1 180 ? -7.633 7.508 -6.098 1 97 180 ARG A CA 1
ATOM 1391 C C . ARG A 1 180 ? -7.574 8.844 -5.371 1 97 180 ARG A C 1
ATOM 1393 O O . ARG A 1 180 ? -7.828 9.898 -5.965 1 97 180 ARG A O 1
ATOM 1400 N N . LEU A 1 181 ? -7.25 8.836 -4.133 1 98.62 181 LEU A N 1
ATOM 1401 C CA . LEU A 1 181 ? -7.23 10.055 -3.33 1 98.62 181 LEU A CA 1
ATOM 1402 C C . LEU A 1 181 ? -5.797 10.508 -3.074 1 98.62 181 LEU A C 1
ATOM 1404 O O . LEU A 1 181 ? -5.559 11.688 -2.777 1 98.62 181 LEU A O 1
ATOM 1408 N N . PHE A 1 182 ? -4.879 9.523 -3.127 1 98.75 182 PHE A N 1
ATOM 1409 C CA . PHE A 1 182 ? -3.453 9.789 -2.98 1 98.75 182 PHE A CA 1
ATOM 1410 C C . PHE A 1 182 ? -2.682 9.273 -4.191 1 98.75 182 PHE A C 1
ATOM 1412 O O . PHE A 1 182 ? -2.859 8.125 -4.605 1 98.75 182 PHE A O 1
ATOM 1419 N N . ILE A 1 183 ? -1.866 10.188 -4.684 1 97.62 183 ILE A N 1
ATOM 1420 C CA . ILE A 1 183 ? -1.156 9.773 -5.891 1 97.62 183 ILE A CA 1
ATOM 1421 C C . ILE A 1 183 ? 0.35 9.883 -5.664 1 97.62 183 ILE A C 1
ATOM 1423 O O . ILE A 1 183 ? 0.808 10.703 -4.863 1 97.62 183 ILE A O 1
ATOM 1427 N N . MET B 1 1 ? 40.125 -21.625 -44.344 1 27.88 1 MET B N 1
ATOM 1428 C CA . MET B 1 1 ? 39.812 -21.062 -43.031 1 27.88 1 MET B CA 1
ATOM 1429 C C . MET B 1 1 ? 38.375 -21.391 -42.625 1 27.88 1 MET B C 1
ATOM 1431 O O . MET B 1 1 ? 37.438 -20.953 -43.281 1 27.88 1 MET B O 1
ATOM 1435 N N . LYS B 1 2 ? 38.125 -22.594 -42 1 32.41 2 LYS B N 1
ATOM 1436 C CA . LYS B 1 2 ? 36.844 -23.266 -41.781 1 32.41 2 LYS B CA 1
ATOM 1437 C C . LYS B 1 2 ? 35.938 -22.422 -40.875 1 32.41 2 LYS B C 1
ATOM 1439 O O . LYS B 1 2 ? 36.344 -21.969 -39.812 1 32.41 2 LYS B O 1
ATOM 1444 N N . SER B 1 3 ? 34.938 -21.719 -41.469 1 29.7 3 SER B N 1
ATOM 1445 C CA . SER B 1 3 ? 33.969 -20.828 -40.844 1 29.7 3 SER B CA 1
ATOM 1446 C C . SER B 1 3 ? 33.281 -21.531 -39.688 1 29.7 3 SER B C 1
ATOM 1448 O O . SER B 1 3 ? 32.625 -22.547 -39.875 1 29.7 3 SER B O 1
ATOM 1450 N N . ALA B 1 4 ? 33.938 -21.703 -38.531 1 32.34 4 ALA B N 1
ATOM 1451 C CA . ALA B 1 4 ? 33.438 -22.344 -37.312 1 32.34 4 ALA B CA 1
ATOM 1452 C C . ALA B 1 4 ? 32 -21.922 -37.062 1 32.34 4 ALA B C 1
ATOM 1454 O O . ALA B 1 4 ? 31.641 -20.75 -37.188 1 32.34 4 ALA B O 1
ATOM 1455 N N . SER B 1 5 ? 30.984 -22.828 -37.312 1 29.25 5 SER B N 1
ATOM 1456 C CA . SER B 1 5 ? 29.547 -22.844 -37.094 1 29.25 5 SER B CA 1
ATOM 1457 C C . SER B 1 5 ? 29.172 -22.266 -35.75 1 29.25 5 SER B C 1
ATOM 1459 O O . SER B 1 5 ? 29.719 -22.656 -34.719 1 29.25 5 SER B O 1
ATOM 1461 N N . SER B 1 6 ? 28.938 -20.984 -35.656 1 31.2 6 SER B N 1
ATOM 1462 C CA . SER B 1 6 ? 28.391 -20.297 -34.5 1 31.2 6 SER B CA 1
ATOM 1463 C C . SER B 1 6 ? 27.312 -21.141 -33.844 1 31.2 6 SER B C 1
ATOM 1465 O O . SER B 1 6 ? 26.219 -21.312 -34.375 1 31.2 6 SER B O 1
ATOM 1467 N N . ARG B 1 7 ? 27.547 -22.359 -33.344 1 32.84 7 ARG B N 1
ATOM 1468 C CA . ARG B 1 7 ? 26.641 -23.203 -32.594 1 32.84 7 ARG B CA 1
ATOM 1469 C C . ARG B 1 7 ? 25.703 -22.375 -31.734 1 32.84 7 ARG B C 1
ATOM 1471 O O . ARG B 1 7 ? 26.141 -21.562 -30.922 1 32.84 7 ARG B O 1
ATOM 1478 N N . ALA B 1 8 ? 24.484 -22.062 -32.156 1 32.69 8 ALA B N 1
ATOM 1479 C CA . ALA B 1 8 ? 23.219 -21.547 -31.641 1 32.69 8 ALA B CA 1
ATOM 1480 C C . ALA B 1 8 ? 22.969 -22.016 -30.219 1 32.69 8 ALA B C 1
ATOM 1482 O O . ALA B 1 8 ? 22.984 -23.219 -29.938 1 32.69 8 ALA B O 1
ATOM 1483 N N . LEU B 1 9 ? 23.375 -21.438 -29.156 1 34.78 9 LEU B N 1
ATOM 1484 C CA . LEU B 1 9 ? 23.125 -21.75 -27.75 1 34.78 9 LEU B CA 1
ATOM 1485 C C . LEU B 1 9 ? 21.766 -22.406 -27.562 1 34.78 9 LEU B C 1
ATOM 1487 O O . LEU B 1 9 ? 20.781 -21.984 -28.172 1 34.78 9 LEU B O 1
ATOM 1491 N N . ASN B 1 10 ? 21.438 -23.656 -27.375 1 34.56 10 ASN B N 1
ATOM 1492 C CA . ASN B 1 10 ? 20.328 -24.531 -27.016 1 34.56 10 ASN B CA 1
ATOM 1493 C C . ASN B 1 10 ? 19.266 -23.797 -26.219 1 34.56 10 ASN B C 1
ATOM 1495 O O . ASN B 1 10 ? 19.578 -22.922 -25.406 1 34.56 10 ASN B O 1
ATOM 1499 N N . SER B 1 11 ? 17.953 -23.562 -26.484 1 41.34 11 SER B N 1
ATOM 1500 C CA . SER B 1 11 ? 16.828 -22.703 -26.141 1 41.34 11 SER B CA 1
ATOM 1501 C C . SER B 1 11 ? 16.672 -22.562 -24.625 1 41.34 11 SER B C 1
ATOM 1503 O O . SER B 1 11 ? 16.266 -23.5 -23.953 1 41.34 11 SER B O 1
ATOM 1505 N N . ALA B 1 12 ? 17.641 -22.219 -23.656 1 46.44 12 ALA B N 1
ATOM 1506 C CA . ALA B 1 12 ? 17.672 -21.938 -22.219 1 46.44 12 ALA B CA 1
ATOM 1507 C C . ALA B 1 12 ? 16.312 -21.469 -21.719 1 46.44 12 ALA B C 1
ATOM 1509 O O . ALA B 1 12 ? 15.727 -20.547 -22.281 1 46.44 12 ALA B O 1
ATOM 1510 N N . GLU B 1 13 ? 15.531 -22.391 -21.062 1 70.81 13 GLU B N 1
ATOM 1511 C CA . GLU B 1 13 ? 14.242 -22.125 -20.422 1 70.81 13 GLU B CA 1
ATOM 1512 C C . GLU B 1 13 ? 14.219 -20.734 -19.781 1 70.81 13 GLU B C 1
ATOM 1514 O O . GLU B 1 13 ? 15.188 -20.328 -19.141 1 70.81 13 GLU B O 1
ATOM 1519 N N . SER B 1 14 ? 13.312 -19.906 -20.297 1 88.12 14 SER B N 1
ATOM 1520 C CA . SER B 1 14 ? 13.141 -18.594 -19.703 1 88.12 14 SER B CA 1
ATOM 1521 C C . SER B 1 14 ? 13.055 -18.672 -18.188 1 88.12 14 SER B C 1
ATOM 1523 O O . SER B 1 14 ? 12.781 -19.734 -17.625 1 88.12 14 SER B O 1
ATOM 1525 N N . PHE B 1 15 ? 13.594 -17.859 -17.5 1 92.25 15 PHE B N 1
ATOM 1526 C CA . PHE B 1 15 ? 13.508 -17.797 -16.031 1 92.25 15 PHE B CA 1
ATOM 1527 C C . PHE B 1 15 ? 12.086 -18.094 -15.562 1 92.25 15 PHE B C 1
ATOM 1529 O O . PHE B 1 15 ? 11.891 -18.797 -14.57 1 92.25 15 PHE B O 1
ATOM 1536 N N . ASP B 1 16 ? 11.133 -17.656 -16.328 1 89.81 16 ASP B N 1
ATOM 1537 C CA . ASP B 1 16 ? 9.734 -17.859 -15.977 1 89.81 16 ASP B CA 1
ATOM 1538 C C . ASP B 1 16 ? 9.367 -19.344 -16.031 1 89.81 16 ASP B C 1
ATOM 1540 O O . ASP B 1 16 ? 8.664 -19.859 -15.164 1 89.81 16 ASP B O 1
ATOM 1544 N N . GLU B 1 17 ? 9.836 -19.969 -17.031 1 90.88 17 GLU B N 1
ATOM 1545 C CA . GLU B 1 17 ? 9.578 -21.391 -17.172 1 90.88 17 GLU B CA 1
ATOM 1546 C C . GLU B 1 17 ? 10.227 -22.203 -16.047 1 90.88 17 GLU B C 1
ATOM 1548 O O . GLU B 1 17 ? 9.625 -23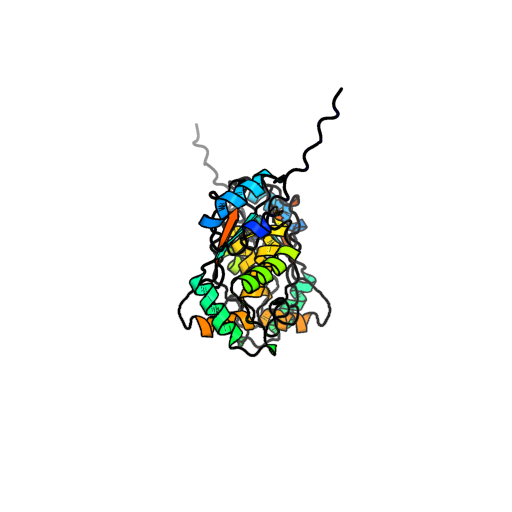.125 -15.516 1 90.88 17 GLU B O 1
ATOM 1553 N N . ARG B 1 18 ? 11.391 -21.781 -15.695 1 94.25 18 ARG B N 1
ATOM 1554 C CA . ARG B 1 18 ? 12.125 -22.484 -14.648 1 94.25 18 ARG B CA 1
ATOM 1555 C C . ARG B 1 18 ? 11.477 -22.266 -13.289 1 94.25 18 ARG B C 1
ATOM 1557 O O . ARG B 1 18 ? 11.664 -23.062 -12.367 1 94.25 18 ARG B O 1
ATOM 1564 N N . LEU B 1 19 ? 10.742 -21.234 -13.172 1 94.88 19 LEU B N 1
ATOM 1565 C CA . LEU B 1 19 ? 10.102 -20.922 -11.898 1 94.88 19 LEU B CA 1
ATOM 1566 C C . LEU B 1 19 ? 8.648 -21.375 -11.891 1 94.88 19 LEU B C 1
ATOM 1568 O O . LEU B 1 19 ? 7.922 -21.141 -10.93 1 94.88 19 LEU B O 1
ATOM 1572 N N . CYS B 1 20 ? 8.336 -22.047 -12.945 1 90.06 20 CYS B N 1
ATOM 1573 C CA . CYS B 1 20 ? 6.98 -22.578 -13.016 1 90.06 20 CYS B CA 1
ATOM 1574 C C . CYS B 1 20 ? 6.738 -23.594 -11.906 1 90.06 20 CYS B C 1
ATOM 1576 O O . CYS B 1 20 ? 7.504 -24.547 -11.758 1 90.06 20 CYS B O 1
ATOM 1578 N N . GLY B 1 21 ? 5.871 -23.391 -11.109 1 91.31 21 GLY B N 1
ATOM 1579 C CA . GLY B 1 21 ? 5.539 -24.328 -10.039 1 91.31 21 GLY B CA 1
ATOM 1580 C C . GLY B 1 21 ? 6.355 -24.094 -8.781 1 91.31 21 GLY B C 1
ATOM 1581 O O . GLY B 1 21 ? 6.27 -24.875 -7.832 1 91.31 21 GLY B O 1
ATOM 1582 N N . VAL B 1 22 ? 7.27 -23.141 -8.836 1 95.69 22 VAL B N 1
ATOM 1583 C CA . VAL B 1 22 ? 8.062 -22.797 -7.656 1 95.69 22 VAL B CA 1
ATOM 1584 C C . VAL B 1 22 ? 7.305 -21.781 -6.809 1 95.69 22 VAL B C 1
ATOM 1586 O O . VAL B 1 22 ? 6.895 -20.734 -7.312 1 95.69 22 VAL B O 1
ATOM 1589 N N . PHE B 1 23 ? 7.223 -22.062 -5.469 1 96.94 23 PHE B N 1
ATOM 1590 C CA . PHE B 1 23 ? 6.348 -21.203 -4.676 1 96.94 23 PHE B CA 1
ATOM 1591 C C . PHE B 1 23 ? 7.117 -20.562 -3.529 1 96.94 23 PHE B C 1
ATOM 1593 O O . PHE B 1 23 ? 6.695 -19.531 -2.994 1 96.94 23 PHE B O 1
ATOM 1600 N N . THR B 1 24 ? 8.25 -21.125 -3.184 1 97.25 24 THR B N 1
ATOM 1601 C CA . THR B 1 24 ? 8.953 -20.562 -2.037 1 97.25 24 THR B CA 1
ATOM 1602 C C . THR B 1 24 ? 10.234 -19.859 -2.48 1 97.25 24 THR B C 1
ATOM 1604 O O . THR B 1 24 ? 10.859 -20.25 -3.465 1 97.25 24 THR B O 1
ATOM 1607 N N . LEU B 1 25 ? 10.578 -18.891 -1.726 1 96.44 25 LEU B N 1
ATOM 1608 C CA . LEU B 1 25 ? 11.82 -18.156 -2.006 1 96.44 25 LEU B CA 1
ATOM 1609 C C . LEU B 1 25 ? 13.023 -19.094 -1.922 1 96.44 25 LEU B C 1
ATOM 1611 O O . LEU B 1 25 ? 13.953 -18.984 -2.729 1 96.44 25 LEU B O 1
ATOM 1615 N N . ARG B 1 26 ? 13 -19.938 -0.972 1 95.38 26 ARG B N 1
ATOM 1616 C CA . ARG B 1 26 ? 14.109 -20.875 -0.796 1 95.38 26 ARG B CA 1
ATOM 1617 C C . ARG B 1 26 ? 14.344 -21.688 -2.068 1 95.38 26 ARG B C 1
ATOM 1619 O O . ARG B 1 26 ? 15.484 -21.797 -2.537 1 95.38 26 ARG B O 1
ATOM 1626 N N . GLU B 1 27 ? 13.289 -22.219 -2.67 1 96.88 27 GLU B N 1
ATOM 1627 C CA . GLU B 1 27 ? 13.391 -23.016 -3.883 1 96.88 27 GLU B CA 1
ATOM 1628 C C . GLU B 1 27 ? 13.758 -22.156 -5.09 1 96.88 27 GLU B C 1
ATOM 1630 O O . GLU B 1 27 ? 14.438 -22.625 -6.008 1 96.88 27 GLU B O 1
ATOM 1635 N N . ALA B 1 28 ? 13.375 -20.922 -5 1 97.25 28 ALA B N 1
ATOM 1636 C CA . ALA B 1 28 ? 13.516 -20.047 -6.16 1 97.25 28 ALA B CA 1
ATOM 1637 C C . ALA B 1 28 ? 14.898 -19.391 -6.184 1 97.25 28 ALA B C 1
ATOM 1639 O O . ALA B 1 28 ? 15.328 -18.875 -7.215 1 97.25 28 ALA B O 1
ATOM 1640 N N . THR B 1 29 ? 15.602 -19.359 -5.129 1 97.06 29 THR B N 1
ATOM 1641 C CA . THR B 1 29 ? 16.781 -18.531 -4.875 1 97.06 29 THR B CA 1
ATOM 1642 C C . THR B 1 29 ? 17.844 -18.75 -5.949 1 97.06 29 THR B C 1
ATOM 1644 O O . THR B 1 29 ? 18.359 -17.797 -6.512 1 97.06 29 THR B O 1
ATOM 1647 N N . PRO B 1 30 ? 18.188 -20 -6.332 1 96.5 30 PRO B N 1
ATOM 1648 C CA . PRO B 1 30 ? 19.234 -20.172 -7.344 1 96.5 30 PRO B CA 1
ATOM 1649 C C . PRO B 1 30 ? 18.875 -19.531 -8.68 1 96.5 30 PRO B C 1
ATOM 1651 O O . PRO B 1 30 ? 19.719 -18.859 -9.289 1 96.5 30 PRO B O 1
ATOM 1654 N N . VAL B 1 31 ? 17.656 -19.719 -9.117 1 96.81 31 VAL B N 1
ATOM 1655 C CA . VAL B 1 31 ? 17.219 -19.156 -10.391 1 96.81 31 VAL B CA 1
ATOM 1656 C C . VAL B 1 31 ? 17.125 -17.641 -10.289 1 96.81 31 VAL B C 1
ATOM 1658 O O . VAL B 1 31 ? 17.531 -16.922 -11.219 1 96.81 31 VAL B O 1
ATOM 1661 N N . LEU B 1 32 ? 16.688 -17.109 -9.18 1 97.06 32 LEU B N 1
ATOM 1662 C CA . LEU B 1 32 ? 16.578 -15.672 -8.977 1 97.06 32 LEU B CA 1
ATOM 1663 C C . LEU B 1 32 ? 17.953 -15.016 -8.977 1 97.06 32 LEU B C 1
ATOM 1665 O O . LEU B 1 32 ? 18.125 -13.93 -9.539 1 97.06 32 LEU B O 1
ATOM 1669 N N . ASN B 1 33 ? 18.875 -15.633 -8.359 1 96.62 33 ASN B N 1
ATOM 1670 C CA . ASN B 1 33 ? 20.219 -15.078 -8.344 1 96.62 33 ASN B CA 1
ATOM 1671 C C . ASN B 1 33 ? 20.812 -15.008 -9.75 1 96.62 33 ASN B C 1
ATOM 1673 O O . ASN B 1 33 ? 21.5 -14.047 -10.086 1 96.62 33 ASN B O 1
ATOM 1677 N N . GLU B 1 34 ? 20.562 -16.016 -10.57 1 96.25 34 GLU B N 1
ATOM 1678 C CA . GLU B 1 34 ? 20.984 -15.977 -11.961 1 96.25 34 GLU B CA 1
ATOM 1679 C C . GLU B 1 34 ? 20.312 -14.82 -12.711 1 96.25 34 GLU B C 1
ATOM 1681 O O . GLU B 1 34 ? 20.984 -14.094 -13.453 1 96.25 34 GLU B O 1
ATOM 1686 N N . TYR B 1 35 ? 19 -14.703 -12.523 1 95.75 35 TYR B N 1
ATOM 1687 C CA . TYR B 1 35 ? 18.266 -13.609 -13.141 1 95.75 35 TYR B CA 1
ATOM 1688 C C . TYR B 1 35 ? 18.844 -12.258 -12.742 1 95.75 35 TYR B C 1
ATOM 1690 O O . TYR B 1 35 ? 19.125 -11.422 -13.602 1 95.75 35 TYR B O 1
ATOM 1698 N N . LEU B 1 36 ? 19.047 -12.031 -11.484 1 95.19 36 LEU B N 1
ATOM 1699 C CA . LEU B 1 36 ? 19.531 -10.766 -10.945 1 95.19 36 LEU B CA 1
ATOM 1700 C C . LEU B 1 36 ? 20.922 -10.438 -11.461 1 95.19 36 LEU B C 1
ATOM 1702 O O . LEU B 1 36 ? 21.266 -9.273 -11.68 1 95.19 36 LEU B O 1
ATOM 1706 N N . SER B 1 37 ? 21.703 -11.422 -11.688 1 93.81 37 SER B N 1
ATOM 1707 C CA . SER B 1 37 ? 23.047 -11.227 -12.219 1 93.81 37 SER B CA 1
ATOM 1708 C C . SER B 1 37 ? 23 -10.867 -13.703 1 93.81 37 SER B C 1
ATOM 1710 O O . SER B 1 37 ? 23.984 -10.359 -14.25 1 93.81 37 SER B O 1
ATOM 1712 N N . SER B 1 38 ? 21.891 -11.164 -14.32 1 92.56 38 SER B N 1
ATOM 1713 C CA . SER B 1 38 ? 21.781 -10.984 -15.766 1 92.56 38 SER B CA 1
ATOM 1714 C C . SER B 1 38 ? 21.266 -9.594 -16.125 1 92.56 38 SER B C 1
ATOM 1716 O O . SER B 1 38 ? 21.234 -9.211 -17.297 1 92.56 38 SER B O 1
ATOM 1718 N N . ILE B 1 39 ? 20.828 -8.773 -15.148 1 89.94 39 ILE B N 1
ATOM 1719 C CA . ILE B 1 39 ? 20.25 -7.461 -15.43 1 89.94 39 ILE B CA 1
ATOM 1720 C C . ILE B 1 39 ? 21.016 -6.383 -14.672 1 89.94 39 ILE B C 1
ATOM 1722 O O . ILE B 1 39 ? 21.812 -6.691 -13.766 1 89.94 39 ILE B O 1
ATOM 1726 N N . GLN B 1 40 ? 20.844 -5.152 -15.094 1 87.56 40 GLN B N 1
ATOM 1727 C CA . GLN B 1 40 ? 21.406 -4.008 -14.398 1 87.56 40 GLN B CA 1
ATOM 1728 C C . GLN B 1 40 ? 20.453 -3.488 -13.32 1 87.56 40 GLN B C 1
ATOM 1730 O O . GLN B 1 40 ? 19.297 -3.205 -13.602 1 87.56 40 GLN B O 1
ATOM 1735 N N . ILE B 1 41 ? 20.922 -3.469 -12.109 1 86.62 41 ILE B N 1
ATOM 1736 C CA . ILE B 1 41 ? 20.141 -2.98 -10.977 1 86.62 41 ILE B CA 1
ATOM 1737 C C . ILE B 1 41 ? 20.891 -1.847 -10.281 1 86.62 41 ILE B C 1
ATOM 1739 O O . ILE B 1 41 ? 22.062 -1.996 -9.922 1 86.62 41 ILE B O 1
ATOM 1743 N N . ASP B 1 42 ? 20.172 -0.735 -10.219 1 85.19 42 ASP B N 1
ATOM 1744 C CA . ASP B 1 42 ? 20.734 0.365 -9.445 1 85.19 42 ASP B CA 1
ATOM 1745 C C . ASP B 1 42 ? 20.672 0.083 -7.949 1 85.19 42 ASP B C 1
ATOM 1747 O O . ASP B 1 42 ? 19.734 -0.573 -7.48 1 85.19 42 ASP B O 1
ATOM 1751 N N . ASP B 1 43 ? 21.594 0.562 -7.203 1 80.62 43 ASP B N 1
ATOM 1752 C CA . ASP B 1 43 ? 21.688 0.315 -5.77 1 80.62 43 ASP B CA 1
ATOM 1753 C C . ASP B 1 43 ? 20.453 0.801 -5.031 1 80.62 43 ASP B C 1
ATOM 1755 O O . ASP B 1 43 ? 20.094 0.27 -3.979 1 80.62 43 ASP B O 1
ATOM 1759 N N . GLU B 1 44 ? 19.703 1.694 -5.562 1 84.31 44 GLU B N 1
ATOM 1760 C CA . GLU B 1 44 ? 18.562 2.256 -4.855 1 84.31 44 GLU B CA 1
ATOM 1761 C C . GLU B 1 44 ? 17.266 1.613 -5.324 1 84.31 44 GLU B C 1
ATOM 1763 O O . GLU B 1 44 ? 16.188 1.943 -4.82 1 84.31 44 GLU B O 1
ATOM 1768 N N . ASP B 1 45 ? 17.438 0.603 -6.219 1 92.12 45 ASP B N 1
ATOM 1769 C CA . ASP B 1 45 ? 16.234 0.005 -6.793 1 92.12 45 ASP B CA 1
ATOM 1770 C C . ASP B 1 45 ? 15.82 -1.247 -6.023 1 92.12 45 ASP B C 1
ATOM 1772 O O . ASP B 1 45 ? 16.438 -2.303 -6.168 1 92.12 45 ASP B O 1
ATOM 1776 N N . PRO B 1 46 ? 14.781 -1.165 -5.277 1 95.31 46 PRO B N 1
ATOM 1777 C CA . PRO B 1 46 ? 14.367 -2.324 -4.484 1 95.31 46 PRO B CA 1
ATOM 1778 C C . PRO B 1 46 ? 13.609 -3.361 -5.305 1 95.31 46 PRO B C 1
ATOM 1780 O O . PRO B 1 46 ? 12.883 -3.002 -6.238 1 95.31 46 PRO B O 1
ATOM 1783 N N . GLY B 1 47 ? 13.828 -4.617 -5.02 1 97.38 47 GLY B N 1
ATOM 1784 C CA . GLY B 1 47 ? 12.969 -5.684 -5.512 1 97.38 47 GLY B CA 1
ATOM 1785 C C . GLY B 1 47 ? 11.859 -6.047 -4.547 1 97.38 47 GLY B C 1
ATOM 1786 O O . GLY B 1 47 ? 11.977 -5.812 -3.344 1 97.38 47 GLY B O 1
ATOM 1787 N N . PHE B 1 48 ? 10.773 -6.512 -5.039 1 98.5 48 PHE B N 1
ATOM 1788 C CA . PHE B 1 48 ? 9.656 -7.043 -4.262 1 98.5 48 PHE B CA 1
ATOM 1789 C C . PHE B 1 48 ? 9.492 -8.539 -4.512 1 98.5 48 PHE B C 1
ATOM 1791 O O . PHE B 1 48 ? 9.375 -8.969 -5.66 1 98.5 48 PHE B O 1
ATOM 1798 N N . MET B 1 49 ? 9.477 -9.289 -3.439 1 98.44 49 MET B N 1
ATOM 1799 C CA . MET B 1 49 ? 9.43 -10.734 -3.59 1 98.44 49 MET B CA 1
ATOM 1800 C C . MET B 1 49 ? 8.258 -11.328 -2.809 1 98.44 49 MET B C 1
ATOM 1802 O O . MET B 1 49 ? 7.863 -10.789 -1.772 1 98.44 49 MET B O 1
ATOM 1806 N N . LEU B 1 50 ? 7.738 -12.383 -3.322 1 98.56 50 LEU B N 1
ATOM 1807 C CA . LEU B 1 50 ? 6.688 -13.141 -2.65 1 98.56 50 LEU B CA 1
ATOM 1808 C C . LEU B 1 50 ? 7.141 -14.57 -2.377 1 98.56 50 LEU B C 1
ATOM 1810 O O . LEU B 1 50 ? 7.531 -15.297 -3.301 1 98.56 50 LEU B O 1
ATOM 1814 N N . SER B 1 51 ? 7.172 -14.969 -1.131 1 98.69 51 SER B N 1
ATOM 1815 C CA . SER B 1 51 ? 7.328 -16.359 -0.73 1 98.69 51 SER B CA 1
ATOM 1816 C C . SER B 1 51 ? 5.988 -16.984 -0.345 1 98.69 51 SER B C 1
ATOM 1818 O O . SER B 1 51 ? 5.461 -16.703 0.735 1 98.69 51 SER B O 1
ATOM 1820 N N . TRP B 1 52 ? 5.504 -17.859 -1.174 1 98.69 52 TRP B N 1
ATOM 1821 C CA . TRP B 1 52 ? 4.141 -18.359 -1.049 1 98.69 52 TRP B CA 1
ATOM 1822 C C . TRP B 1 52 ? 4.07 -19.5 -0.033 1 98.69 52 TRP B C 1
ATOM 1824 O O . TRP B 1 52 ? 4.965 -20.344 0.024 1 98.69 52 TRP B O 1
ATOM 1834 N N . ASP B 1 53 ? 3.066 -19.453 0.727 1 98.5 53 ASP B N 1
ATOM 1835 C CA . ASP B 1 53 ? 2.697 -20.625 1.52 1 98.5 53 ASP B CA 1
ATOM 1836 C C . ASP B 1 53 ? 1.765 -21.547 0.739 1 98.5 53 ASP B C 1
ATOM 1838 O O . 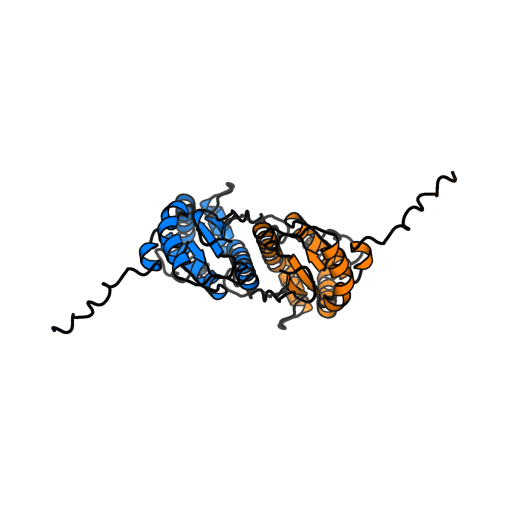ASP B 1 53 ? 0.551 -21.328 0.706 1 98.5 53 ASP B O 1
ATOM 1842 N N . TYR B 1 54 ? 2.301 -22.531 0.247 1 97.38 54 TYR B N 1
ATOM 1843 C CA . TYR B 1 54 ? 1.605 -23.3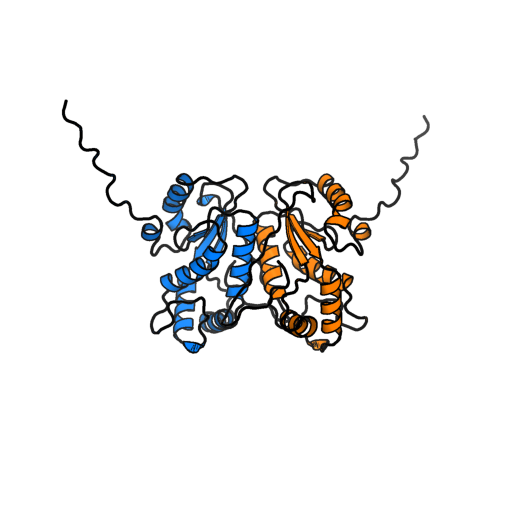75 -0.727 1 97.38 54 TYR B CA 1
ATOM 1844 C C . TYR B 1 54 ? 0.352 -23.984 -0.119 1 97.38 54 TYR B C 1
ATOM 1846 O O . TYR B 1 54 ? -0.689 -24.062 -0.775 1 97.38 54 TYR B O 1
ATOM 1854 N N . ASP B 1 55 ? 0.395 -24.453 1.076 1 97.88 55 ASP B N 1
ATOM 1855 C CA . ASP B 1 55 ? -0.76 -25.062 1.726 1 97.88 55 ASP B CA 1
ATOM 1856 C C . ASP B 1 55 ? -1.891 -24.062 1.904 1 97.88 55 ASP B C 1
ATOM 1858 O O . ASP B 1 55 ? -3.047 -24.344 1.593 1 97.88 55 ASP B O 1
ATOM 1862 N N . ASN B 1 56 ? -1.587 -22.922 2.408 1 98.69 56 ASN B N 1
ATOM 1863 C CA . ASN B 1 56 ? -2.594 -21.875 2.564 1 98.69 56 ASN B CA 1
ATOM 1864 C C . ASN B 1 56 ? -3.148 -21.422 1.216 1 98.69 56 ASN B C 1
ATOM 1866 O O . ASN B 1 56 ? -4.348 -21.188 1.084 1 98.69 56 ASN B O 1
ATOM 1870 N N . LEU B 1 57 ? -2.242 -21.312 0.283 1 98.25 57 LEU B N 1
ATOM 1871 C CA . LEU B 1 57 ? -2.66 -20.922 -1.059 1 98.25 57 LEU B CA 1
ATOM 1872 C C . LEU B 1 57 ? -3.645 -21.922 -1.639 1 98.25 57 LEU B C 1
ATOM 1874 O O . LEU B 1 57 ? -4.668 -21.547 -2.211 1 98.25 57 LEU B O 1
ATOM 1878 N N . ASN B 1 58 ? -3.398 -23.172 -1.487 1 97.06 58 ASN B N 1
ATOM 1879 C CA . ASN B 1 58 ? -4.293 -24.203 -1.982 1 97.06 58 ASN B CA 1
ATOM 1880 C C . ASN B 1 58 ? -5.652 -24.156 -1.292 1 97.06 58 ASN B C 1
ATOM 1882 O O . ASN B 1 58 ? -6.688 -24.312 -1.939 1 97.06 58 ASN B O 1
ATOM 1886 N N . ALA B 1 59 ? -5.613 -23.969 -0.04 1 98.06 59 ALA B N 1
ATOM 1887 C CA . ALA B 1 59 ? -6.867 -23.844 0.698 1 98.06 59 ALA B CA 1
ATOM 1888 C C . ALA B 1 59 ? -7.68 -22.656 0.206 1 98.06 59 ALA B C 1
ATOM 1890 O O . ALA B 1 59 ? -8.898 -22.75 0.046 1 98.06 59 ALA B O 1
ATOM 1891 N N . PHE B 1 60 ? -7.039 -21.562 -0.028 1 97.75 60 PHE B N 1
ATOM 1892 C CA . PHE B 1 60 ? -7.68 -20.344 -0.521 1 97.75 60 PHE B CA 1
ATOM 1893 C C . PHE B 1 60 ? -8.305 -20.578 -1.891 1 97.75 60 PHE B C 1
ATOM 1895 O O . PHE B 1 60 ? -9.461 -20.219 -2.123 1 97.75 60 PHE B O 1
ATOM 1902 N N . VAL B 1 61 ? -7.512 -21.141 -2.736 1 96.12 61 VAL B N 1
ATOM 1903 C CA . VAL B 1 61 ? -7.953 -21.391 -4.102 1 96.12 61 VAL B CA 1
ATOM 1904 C C . VAL B 1 61 ? -9.141 -22.359 -4.094 1 96.12 61 VAL B C 1
ATOM 1906 O O . VAL B 1 61 ? -10.086 -22.188 -4.867 1 96.12 61 VAL B O 1
ATOM 1909 N N . ALA B 1 62 ? -9.117 -23.391 -3.264 1 95.38 62 ALA B N 1
ATOM 1910 C CA . ALA B 1 62 ? -10.25 -24.312 -3.131 1 95.38 62 ALA B CA 1
ATOM 1911 C C . ALA B 1 62 ? -11.516 -23.547 -2.746 1 95.38 62 ALA B C 1
ATOM 1913 O O . ALA B 1 62 ? -12.578 -23.766 -3.33 1 95.38 62 ALA B O 1
ATOM 1914 N N . ALA B 1 63 ? -11.383 -22.672 -1.819 1 96.12 63 ALA B N 1
ATOM 1915 C CA . ALA B 1 63 ? -12.523 -21.859 -1.386 1 96.12 63 ALA B CA 1
ATOM 1916 C C . ALA B 1 63 ? -12.984 -20.922 -2.5 1 96.12 63 ALA B C 1
ATOM 1918 O O . ALA B 1 63 ? -14.18 -20.719 -2.678 1 96.12 63 ALA B O 1
ATOM 1919 N N . ALA B 1 64 ? -12.055 -20.328 -3.193 1 95.5 64 ALA B N 1
ATOM 1920 C CA . ALA B 1 64 ? -12.375 -19.422 -4.301 1 95.5 64 ALA B CA 1
ATOM 1921 C C . ALA B 1 64 ? -13.18 -20.141 -5.375 1 95.5 64 ALA B C 1
ATOM 1923 O O . ALA B 1 64 ? -14.125 -19.578 -5.93 1 95.5 64 ALA B O 1
ATOM 1924 N N . ASN B 1 65 ? -12.727 -21.312 -5.676 1 93.69 65 ASN B N 1
ATOM 1925 C CA . ASN B 1 65 ? -13.383 -22.094 -6.719 1 93.69 65 ASN B CA 1
ATOM 1926 C C . ASN B 1 65 ? -14.812 -22.469 -6.324 1 93.69 65 ASN B C 1
ATOM 1928 O O . ASN B 1 65 ? -15.625 -22.828 -7.18 1 93.69 65 ASN B O 1
ATOM 1932 N N . ALA B 1 66 ? -15.125 -22.438 -5.043 1 92.12 66 ALA B N 1
ATOM 1933 C CA . ALA B 1 66 ? -16.469 -22.766 -4.555 1 92.12 66 ALA B CA 1
ATOM 1934 C C . ALA B 1 66 ? -17.375 -21.547 -4.617 1 92.12 66 ALA B C 1
ATOM 1936 O O . ALA B 1 66 ? -18.594 -21.656 -4.41 1 92.12 66 ALA B O 1
ATOM 1937 N N . GLN B 1 67 ? -16.797 -20.375 -4.926 1 90.38 67 GLN B N 1
ATOM 1938 C CA . GLN B 1 67 ? -17.594 -19.141 -4.984 1 90.38 67 GLN B CA 1
ATOM 1939 C C . GLN B 1 67 ? -18.297 -19 -6.332 1 90.38 67 GLN B C 1
ATOM 1941 O O . GLN B 1 67 ? -17.953 -19.703 -7.289 1 90.38 67 GLN B O 1
ATOM 1946 N N . ASP B 1 68 ? -19.219 -18.125 -6.312 1 87.56 68 ASP B N 1
ATOM 1947 C CA . ASP B 1 68 ? -19.844 -17.719 -7.574 1 87.56 68 ASP B CA 1
ATOM 1948 C C . ASP B 1 68 ? -18.812 -17.094 -8.516 1 87.56 68 ASP B C 1
ATOM 1950 O O . ASP B 1 68 ? -18.219 -16.062 -8.18 1 87.56 68 ASP B O 1
ATOM 1954 N N . PRO B 1 69 ? -18.656 -17.688 -9.633 1 84.25 69 PRO B N 1
ATOM 1955 C CA . PRO B 1 69 ? -17.656 -17.156 -10.57 1 84.25 69 PRO B CA 1
ATOM 1956 C C . PRO B 1 69 ? -17.938 -15.703 -10.953 1 84.25 69 PRO B C 1
ATOM 1958 O O . PRO B 1 69 ? -17 -14.969 -11.297 1 84.25 69 PRO B O 1
ATOM 1961 N N . ALA B 1 70 ? -19.125 -15.25 -10.852 1 85.69 70 ALA B N 1
ATOM 1962 C CA . ALA B 1 70 ? -19.484 -13.883 -11.211 1 85.69 70 ALA B CA 1
ATOM 1963 C C . ALA B 1 70 ? -18.891 -12.875 -10.234 1 85.69 70 ALA B C 1
ATOM 1965 O O . ALA B 1 70 ? -18.781 -11.688 -10.555 1 85.69 70 ALA B O 1
ATOM 1966 N N . ARG B 1 71 ? -18.484 -13.367 -9.109 1 88.31 71 ARG B N 1
ATOM 1967 C CA . ARG B 1 71 ? -17.953 -12.484 -8.07 1 88.31 71 ARG B CA 1
ATOM 1968 C C . ARG B 1 71 ? -16.453 -12.312 -8.211 1 88.31 71 ARG B C 1
ATOM 1970 O O . ARG B 1 71 ? -15.852 -11.445 -7.562 1 88.31 71 ARG B O 1
ATOM 1977 N N . ALA B 1 72 ? -15.836 -13.117 -9.023 1 90.38 72 ALA B N 1
ATOM 1978 C CA . ALA B 1 72 ? -14.383 -13.055 -9.172 1 90.38 72 ALA B CA 1
ATOM 1979 C C . ALA B 1 72 ? -13.945 -11.711 -9.75 1 90.38 72 ALA B C 1
ATOM 1981 O O . ALA B 1 72 ? -14.539 -11.219 -10.711 1 90.38 72 ALA B O 1
ATOM 1982 N N . PRO B 1 73 ? -12.984 -11.133 -9.141 1 92.94 73 PRO B N 1
ATOM 1983 C CA . PRO B 1 73 ? -12.539 -9.82 -9.625 1 92.94 73 PRO B CA 1
ATOM 1984 C C . PRO B 1 73 ? -11.992 -9.867 -11.047 1 92.94 73 PRO B C 1
ATOM 1986 O O . PRO B 1 73 ? -11.633 -10.945 -11.539 1 92.94 73 PRO B O 1
ATOM 1989 N N . GLY B 1 74 ? -11.852 -8.688 -11.664 1 88.94 74 GLY B N 1
ATOM 1990 C CA . GLY B 1 74 ? -11.43 -8.578 -13.055 1 88.94 74 GLY B CA 1
ATOM 1991 C C . GLY B 1 74 ? -9.977 -8.961 -13.273 1 88.94 74 GLY B C 1
ATOM 1992 O O . GLY B 1 74 ? -9.594 -9.336 -14.383 1 88.94 74 GLY B O 1
ATOM 1993 N N . TRP B 1 75 ? -9.203 -8.812 -12.297 1 91.88 75 TRP B N 1
ATOM 1994 C CA . TRP B 1 75 ? -7.777 -9.086 -12.453 1 91.88 75 TRP B CA 1
ATOM 1995 C C . TRP B 1 75 ? -7.508 -10.586 -12.438 1 91.88 75 TRP B C 1
ATOM 1997 O O . TRP B 1 75 ? -6.418 -11.031 -12.805 1 91.88 75 TRP B O 1
ATOM 2007 N N . LEU B 1 76 ? -8.469 -11.375 -11.906 1 90.88 76 LEU B N 1
ATOM 2008 C CA . LEU B 1 76 ? -8.359 -12.828 -12.016 1 90.88 76 LEU B CA 1
ATOM 2009 C C . LEU B 1 76 ? -8.789 -13.305 -13.398 1 90.88 76 LEU B C 1
ATOM 2011 O O . LEU B 1 76 ? -9.969 -13.195 -13.758 1 90.88 76 LEU B O 1
ATOM 2015 N N . GLN B 1 77 ? -7.91 -13.562 -14.273 1 77.75 77 GLN B N 1
ATOM 2016 C CA . GLN B 1 77 ? -8.172 -13.891 -15.664 1 77.75 77 GLN B CA 1
ATOM 2017 C C . GLN B 1 77 ? -8.844 -15.258 -15.789 1 77.75 77 GLN B C 1
ATOM 2019 O O . GLN B 1 77 ? -9.75 -15.438 -16.609 1 77.75 77 GLN B O 1
ATOM 2024 N N . ARG B 1 78 ? -8.305 -16.203 -15.312 1 61.47 78 ARG B N 1
ATOM 2025 C CA . ARG B 1 78 ? -8.883 -17.531 -15.469 1 61.47 78 ARG B CA 1
ATOM 2026 C C . ARG B 1 78 ? -10.117 -17.703 -14.602 1 61.47 78 ARG B C 1
ATOM 2028 O O . ARG B 1 78 ? -10.008 -17.984 -13.406 1 61.47 78 ARG B O 1
ATOM 2035 N N . ARG B 1 79 ? -11.297 -16.922 -15.148 1 51.56 79 ARG B N 1
ATOM 2036 C CA . ARG B 1 79 ? -12.562 -16.953 -14.422 1 51.56 79 ARG B CA 1
ATOM 2037 C C . ARG B 1 79 ? -13.336 -18.234 -14.734 1 51.56 79 ARG B C 1
ATOM 2039 O O . ARG B 1 79 ? -14.297 -18.562 -14.039 1 51.56 79 ARG B O 1
ATOM 2046 N N . ARG B 1 80 ? -13.398 -18.406 -16.109 1 47.69 80 ARG B N 1
ATOM 2047 C CA . ARG B 1 80 ? -14.305 -19.5 -16.453 1 47.69 80 ARG B CA 1
ATOM 2048 C C . ARG B 1 80 ? -13.781 -20.828 -15.922 1 47.69 80 ARG B C 1
ATOM 2050 O O . ARG B 1 80 ? -12.578 -21 -15.734 1 47.69 80 ARG B O 1
ATOM 2057 N N . PRO B 1 81 ? -14.562 -21.734 -15.969 1 49.88 81 PRO B N 1
ATOM 2058 C CA . PRO B 1 81 ? -14.133 -23.125 -15.875 1 49.88 81 PRO B CA 1
ATOM 2059 C C . PRO B 1 81 ? -13.117 -23.5 -16.953 1 49.88 81 PRO B C 1
ATOM 2061 O O . PRO B 1 81 ? -13.195 -23 -18.078 1 49.88 81 PRO B O 1
ATOM 2064 N N . PRO B 1 82 ? -11.82 -24.281 -16.828 1 54.62 82 PRO B N 1
ATOM 2065 C CA . PRO B 1 82 ? -11.328 -24.875 -15.578 1 54.62 82 PRO B CA 1
ATOM 2066 C C . PRO B 1 82 ? -11.023 -23.828 -14.516 1 54.62 82 PRO B C 1
ATOM 2068 O O . PRO B 1 82 ? -10.961 -22.625 -14.82 1 54.62 82 PRO B O 1
ATOM 2071 N N . GLN B 1 83 ? -10.648 -24.375 -12.992 1 79.62 83 GLN B N 1
ATOM 2072 C CA . GLN B 1 83 ? -10.414 -24.219 -11.562 1 79.62 83 GLN B CA 1
ATOM 2073 C C . GLN B 1 83 ? -9.188 -23.359 -11.297 1 79.62 83 GLN B C 1
ATOM 2075 O O . GLN B 1 83 ? -8.195 -23.422 -12.031 1 79.62 83 GLN B O 1
ATOM 2080 N N . ILE B 1 84 ? -9.492 -22.125 -10.844 1 89.88 84 ILE B N 1
ATOM 2081 C CA . ILE B 1 84 ? -8.352 -21.438 -10.25 1 89.88 84 ILE B CA 1
ATOM 2082 C C . ILE B 1 84 ? -7.426 -22.438 -9.578 1 89.88 84 ILE B C 1
ATOM 2084 O O . ILE B 1 84 ? -7.883 -23.328 -8.852 1 89.88 84 ILE B O 1
ATOM 2088 N N . THR B 1 85 ? -6.23 -22.422 -10.023 1 93 85 THR B N 1
ATOM 2089 C CA . THR B 1 85 ? -5.211 -23.219 -9.344 1 93 85 THR B CA 1
ATOM 2090 C C . THR B 1 85 ? -4.266 -22.312 -8.555 1 93 85 THR B C 1
ATOM 2092 O O . THR B 1 85 ? -4.285 -21.094 -8.727 1 93 85 THR B O 1
ATOM 2095 N N . ALA B 1 86 ? -3.475 -22.906 -7.723 1 94.62 86 ALA B N 1
ATOM 2096 C CA . ALA B 1 86 ? -2.475 -22.125 -7 1 94.62 86 ALA B CA 1
ATOM 2097 C C . ALA B 1 86 ? -1.572 -21.359 -7.969 1 94.62 86 ALA B C 1
ATOM 2099 O O . ALA B 1 86 ? -1.31 -20.172 -7.773 1 94.62 86 ALA B O 1
ATOM 2100 N N . SER B 1 87 ? -1.134 -22 -9.016 1 93.56 87 SER B N 1
ATOM 2101 C CA . SER B 1 87 ? -0.231 -21.391 -9.984 1 93.56 87 SER B CA 1
ATOM 2102 C C . SER B 1 87 ? -0.92 -20.266 -10.75 1 93.56 87 SER B C 1
ATOM 2104 O O . SER B 1 87 ? -0.348 -19.188 -10.93 1 93.56 87 SER B O 1
ATOM 2106 N N . SER B 1 88 ? -2.131 -20.562 -11.203 1 92.94 88 SER B N 1
ATOM 2107 C CA . SER B 1 88 ? -2.816 -19.531 -11.969 1 92.94 88 SER B CA 1
ATOM 2108 C C . SER B 1 88 ? -3.137 -18.312 -11.102 1 92.94 88 SER B C 1
ATOM 2110 O O . SER B 1 88 ? -3.061 -17.172 -11.57 1 92.94 88 SER B O 1
ATOM 2112 N N . PHE B 1 89 ? -3.555 -18.562 -9.867 1 95.94 89 PHE B N 1
ATOM 2113 C CA . PHE B 1 89 ? -3.846 -17.469 -8.945 1 95.94 89 PHE B CA 1
ATOM 2114 C C . PHE B 1 89 ? -2.611 -16.609 -8.719 1 95.94 89 PHE B C 1
ATOM 2116 O O . PHE B 1 89 ? -2.67 -15.383 -8.844 1 95.94 89 PHE B O 1
ATOM 2123 N N . ALA B 1 90 ? -1.535 -17.25 -8.398 1 96.44 90 ALA B N 1
ATOM 2124 C CA . ALA B 1 90 ? -0.288 -16.547 -8.148 1 96.44 90 ALA B CA 1
ATOM 2125 C C . ALA B 1 90 ? 0.159 -15.766 -9.383 1 96.44 90 ALA B C 1
ATOM 2127 O O . ALA B 1 90 ? 0.58 -14.609 -9.281 1 96.44 90 ALA B O 1
ATOM 2128 N N . ASP B 1 91 ? 0.02 -16.328 -10.484 1 94.06 91 ASP B N 1
ATOM 2129 C CA . ASP B 1 91 ? 0.418 -15.695 -11.734 1 94.06 91 ASP B CA 1
ATOM 2130 C C . ASP B 1 91 ? -0.453 -14.477 -12.031 1 94.06 91 ASP B C 1
ATOM 2132 O O . ASP B 1 91 ? 0.052 -13.438 -12.461 1 94.06 91 ASP B O 1
ATOM 2136 N N . ASP B 1 92 ? -1.73 -14.648 -11.844 1 95 92 ASP B N 1
ATOM 2137 C CA . ASP B 1 92 ? -2.646 -13.547 -12.102 1 95 92 ASP B CA 1
ATOM 2138 C C . ASP B 1 92 ? -2.359 -12.367 -11.172 1 95 92 ASP B C 1
ATOM 2140 O O . ASP B 1 92 ? -2.381 -11.211 -11.594 1 95 92 ASP B O 1
ATOM 2144 N N . LEU B 1 93 ? -2.137 -12.68 -9.898 1 96.69 93 LEU B N 1
ATOM 2145 C CA . LEU B 1 93 ? -1.837 -11.625 -8.93 1 96.69 93 LEU B CA 1
ATOM 2146 C C . LEU B 1 93 ? -0.564 -10.883 -9.32 1 96.69 93 LEU B C 1
ATOM 2148 O O . LEU B 1 93 ? -0.551 -9.648 -9.367 1 96.69 93 LEU B O 1
ATOM 2152 N N . VAL B 1 94 ? 0.459 -11.625 -9.617 1 96.69 94 VAL B N 1
ATOM 2153 C CA . VAL B 1 94 ? 1.743 -11.008 -9.938 1 96.69 94 VAL B CA 1
ATOM 2154 C C . VAL B 1 94 ? 1.644 -10.273 -11.273 1 96.69 94 VAL B C 1
ATOM 2156 O O . VAL B 1 94 ? 2.268 -9.227 -11.453 1 96.69 94 VAL B O 1
ATOM 2159 N N . HIS B 1 95 ? 0.842 -10.75 -12.148 1 94.94 95 HIS B N 1
ATOM 2160 C CA . HIS B 1 95 ? 0.602 -10.039 -13.398 1 94.94 95 HIS B CA 1
ATOM 2161 C C . HIS B 1 95 ? -0.001 -8.656 -13.133 1 94.94 95 HIS B C 1
ATOM 2163 O O . HIS B 1 95 ? 0.389 -7.676 -13.766 1 94.94 95 HIS B O 1
ATOM 2169 N N . GLU B 1 96 ? -0.939 -8.633 -12.227 1 96.31 96 GLU B N 1
ATOM 2170 C CA . GLU B 1 96 ? -1.526 -7.348 -11.852 1 96.31 96 GLU B CA 1
ATOM 2171 C C . GLU B 1 96 ? -0.475 -6.414 -11.258 1 96.31 96 GLU B C 1
ATOM 2173 O O . GLU B 1 96 ? -0.444 -5.223 -11.578 1 96.31 96 GLU B O 1
ATOM 2178 N N . LEU B 1 97 ? 0.397 -6.93 -10.438 1 97.81 97 LEU B N 1
ATOM 2179 C CA . LEU B 1 97 ? 1.442 -6.133 -9.805 1 97.81 97 LEU B CA 1
ATOM 2180 C C . LEU B 1 97 ? 2.48 -5.684 -10.82 1 97.81 97 LEU B C 1
ATOM 2182 O O . LEU B 1 97 ? 3.035 -4.586 -10.711 1 97.81 97 LEU B O 1
ATOM 2186 N N . GLU B 1 98 ? 2.699 -6.469 -11.773 1 96.88 98 GLU B N 1
ATOM 2187 C CA . GLU B 1 98 ? 3.709 -6.223 -12.805 1 96.88 98 GLU B CA 1
ATOM 2188 C C . GLU B 1 98 ? 3.377 -4.973 -13.609 1 96.88 98 GLU B C 1
ATOM 2190 O O . GLU B 1 98 ? 4.27 -4.344 -14.188 1 96.88 98 GLU B O 1
ATOM 2195 N N . GLN B 1 99 ? 2.129 -4.578 -13.656 1 95.5 99 GLN B N 1
ATOM 2196 C CA . GLN B 1 99 ? 1.693 -3.426 -14.438 1 95.5 99 GLN B CA 1
ATOM 2197 C C . GLN B 1 99 ? 2.365 -2.146 -13.953 1 95.5 99 GLN B C 1
ATOM 2199 O O . GLN B 1 99 ? 2.434 -1.156 -14.688 1 95.5 99 GLN B O 1
ATOM 2204 N N . VAL B 1 100 ? 2.836 -2.164 -12.68 1 96.38 100 VAL B N 1
ATOM 2205 C CA . VAL B 1 100 ? 3.439 -0.957 -12.125 1 96.38 100 VAL B CA 1
ATOM 2206 C C . VAL B 1 100 ? 4.898 -1.229 -11.766 1 96.38 100 VAL B C 1
ATOM 2208 O O . VAL B 1 100 ? 5.59 -0.346 -11.25 1 96.38 100 VAL B O 1
ATOM 2211 N N . ALA B 1 101 ? 5.332 -2.439 -11.977 1 94.94 101 ALA B N 1
ATOM 2212 C CA . ALA B 1 101 ? 6.707 -2.818 -11.656 1 94.94 101 ALA B CA 1
ATOM 2213 C C . ALA B 1 101 ? 7.641 -2.559 -12.836 1 94.94 101 ALA B C 1
ATOM 2215 O O . ALA B 1 101 ? 7.184 -2.27 -13.945 1 94.94 101 ALA B O 1
ATOM 2216 N N . GLY B 1 102 ? 8.953 -2.629 -12.586 1 91.88 102 GLY B N 1
ATOM 2217 C CA . GLY B 1 102 ? 9.938 -2.455 -13.641 1 91.88 102 GLY B CA 1
ATOM 2218 C C . GLY B 1 102 ? 10.281 -3.75 -14.359 1 91.88 102 GLY B C 1
ATOM 2219 O O . GLY B 1 102 ? 10.828 -3.727 -15.461 1 91.88 102 GLY B O 1
ATOM 2220 N N . GLY B 1 103 ? 10.023 -4.879 -13.703 1 92.69 103 GLY B N 1
ATOM 2221 C CA . GLY B 1 103 ? 10.297 -6.199 -14.25 1 92.69 103 GLY B CA 1
ATOM 2222 C C . GLY B 1 103 ? 9.711 -7.32 -13.414 1 92.69 103 GLY B C 1
ATOM 2223 O O . GLY B 1 103 ? 9.219 -7.086 -12.312 1 92.69 103 GLY B O 1
ATOM 2224 N N . ARG B 1 104 ? 9.805 -8.461 -13.992 1 94.62 104 ARG B N 1
ATOM 2225 C CA . ARG B 1 104 ? 9.227 -9.633 -13.336 1 94.62 104 ARG B CA 1
ATOM 2226 C C . ARG B 1 104 ? 10.039 -10.891 -13.648 1 94.62 104 ARG B C 1
ATOM 2228 O O . ARG B 1 104 ? 10.586 -11.023 -14.75 1 94.62 104 ARG B O 1
ATOM 2235 N N . CYS B 1 105 ? 10.117 -11.734 -12.641 1 95.62 105 CYS B N 1
ATOM 2236 C CA . CYS B 1 105 ? 10.672 -13.078 -12.789 1 95.62 105 CYS B CA 1
ATOM 2237 C C . CYS B 1 105 ? 9.797 -14.109 -12.094 1 95.62 105 CYS B C 1
ATOM 2239 O O . CYS B 1 105 ? 9.812 -14.219 -10.859 1 95.62 105 CYS B O 1
ATOM 2241 N N . GLY B 1 106 ? 9.016 -14.891 -12.953 1 95.06 106 GLY B N 1
ATOM 2242 C CA . GLY B 1 106 ? 8.047 -15.812 -12.383 1 95.06 106 GLY B CA 1
ATOM 2243 C C . GLY B 1 106 ? 6.977 -15.117 -11.555 1 95.06 106 GLY B C 1
ATOM 2244 O O . GLY B 1 106 ? 6.633 -13.969 -11.82 1 95.06 106 GLY B O 1
ATOM 2245 N N . HIS B 1 107 ? 6.387 -15.867 -10.648 1 95.94 107 HIS B N 1
ATOM 2246 C CA . HIS B 1 107 ? 5.395 -15.297 -9.742 1 95.94 107 HIS B CA 1
ATOM 2247 C C . HIS B 1 107 ? 5.984 -15.047 -8.359 1 95.94 107 HIS B C 1
ATOM 2249 O O . HIS B 1 107 ? 5.277 -15.125 -7.352 1 95.94 107 HIS B O 1
ATOM 2255 N N . ILE B 1 108 ? 7.324 -14.75 -8.359 1 96 108 ILE B N 1
ATOM 2256 C CA . ILE B 1 108 ? 8.039 -14.672 -7.09 1 96 108 ILE B CA 1
ATOM 2257 C C . ILE B 1 108 ? 8.719 -13.305 -6.961 1 96 108 ILE B C 1
ATOM 2259 O O . ILE B 1 108 ? 8.82 -12.758 -5.859 1 96 108 ILE B O 1
ATOM 2263 N N . LEU B 1 109 ? 9.18 -12.75 -8.078 1 95.88 109 LEU B N 1
ATOM 2264 C CA . LEU B 1 109 ? 10.031 -11.57 -7.98 1 95.88 109 LEU B CA 1
ATOM 2265 C C . LEU B 1 109 ? 9.57 -10.484 -8.945 1 95.88 109 LEU B C 1
ATOM 2267 O O . LEU B 1 109 ? 9.344 -10.758 -10.125 1 95.88 109 LEU B O 1
ATOM 2271 N N . LEU B 1 110 ? 9.461 -9.281 -8.445 1 97 110 LEU B N 1
ATOM 2272 C CA . LEU B 1 110 ? 9.305 -8.055 -9.219 1 97 110 LEU B CA 1
ATOM 2273 C C . LEU B 1 110 ? 10.523 -7.152 -9.062 1 97 110 LEU B C 1
ATOM 2275 O O . LEU B 1 110 ? 10.695 -6.508 -8.023 1 97 110 LEU B O 1
ATOM 2279 N N . ALA B 1 111 ? 11.383 -7.141 -10.062 1 94.44 111 ALA B N 1
ATOM 2280 C CA . ALA B 1 111 ? 12.641 -6.391 -10.094 1 94.44 111 ALA B CA 1
ATOM 2281 C C . ALA B 1 111 ? 13.148 -6.242 -11.523 1 94.44 111 ALA B C 1
ATOM 2283 O O . ALA B 1 111 ? 12.883 -7.09 -12.375 1 94.44 111 ALA B O 1
ATOM 2284 N N . PRO B 1 112 ? 13.852 -5.207 -11.742 1 92.81 112 PRO B N 1
ATOM 2285 C CA . PRO B 1 112 ? 14.148 -4.074 -10.867 1 92.81 112 PRO B CA 1
ATOM 2286 C C . PRO B 1 112 ? 12.984 -3.096 -10.75 1 92.81 112 PRO B C 1
ATOM 2288 O O . PRO B 1 112 ? 12.102 -3.07 -11.617 1 92.81 112 PRO B O 1
ATOM 2291 N N . ASN B 1 113 ? 12.953 -2.352 -9.586 1 96 113 ASN B N 1
ATOM 2292 C CA . ASN B 1 113 ? 11.992 -1.272 -9.375 1 96 113 ASN B CA 1
ATOM 2293 C C . ASN B 1 113 ? 12.68 -0 -8.891 1 96 113 ASN B C 1
ATOM 2295 O O . ASN B 1 113 ? 13.555 -0.054 -8.023 1 96 113 ASN B O 1
ATOM 2299 N N . SER B 1 114 ? 12.242 1.125 -9.477 1 95.12 114 SER B N 1
ATOM 2300 C CA . SER B 1 114 ? 12.492 2.346 -8.719 1 95.12 114 SER B CA 1
ATOM 2301 C C . SER B 1 114 ? 11.703 2.365 -7.414 1 95.12 114 SER B C 1
ATOM 2303 O O . SER B 1 114 ? 10.789 1.561 -7.227 1 95.12 114 SER B O 1
ATOM 2305 N N . VAL B 1 115 ? 12.031 3.27 -6.512 1 95.94 115 VAL B N 1
ATOM 2306 C CA . VAL B 1 115 ? 11.32 3.338 -5.238 1 95.94 115 VAL B CA 1
ATOM 2307 C C . VAL B 1 115 ? 9.852 3.67 -5.488 1 95.94 115 VAL B C 1
ATOM 2309 O O . VAL B 1 115 ? 8.961 3.049 -4.902 1 95.94 115 VAL B O 1
ATOM 2312 N N . PRO B 1 116 ? 9.523 4.551 -6.426 1 97.06 116 PRO B N 1
ATOM 2313 C CA . PRO B 1 116 ? 8.117 4.793 -6.746 1 97.06 116 PRO B CA 1
ATOM 2314 C C . PRO B 1 116 ? 7.414 3.555 -7.301 1 97.06 116 PRO B C 1
ATOM 2316 O O . PRO B 1 116 ? 6.262 3.289 -6.957 1 97.06 116 PRO B O 1
ATOM 2319 N N . GLN B 1 117 ? 8.062 2.818 -8.094 1 97.62 117 GLN B N 1
ATOM 2320 C CA . GLN B 1 117 ? 7.48 1.585 -8.609 1 97.62 117 GLN B CA 1
ATOM 2321 C C . GLN B 1 117 ? 7.242 0.578 -7.484 1 97.62 117 GLN B C 1
ATOM 2323 O O . GLN B 1 117 ? 6.195 -0.073 -7.438 1 97.62 117 GLN B O 1
ATOM 2328 N N . PHE B 1 118 ? 8.25 0.495 -6.59 1 98.31 118 PHE B N 1
ATOM 2329 C CA . PHE B 1 118 ? 8.102 -0.355 -5.414 1 98.31 118 PHE B CA 1
ATOM 2330 C C . PHE B 1 118 ? 6.875 0.046 -4.609 1 98.31 118 PHE B C 1
ATOM 2332 O O . PHE B 1 118 ? 6.09 -0.81 -4.195 1 98.31 118 PHE B O 1
ATOM 2339 N N . ALA B 1 119 ? 6.652 1.307 -4.426 1 98.62 119 ALA B N 1
ATOM 2340 C CA . ALA B 1 119 ? 5.469 1.823 -3.74 1 98.62 119 ALA B CA 1
ATOM 2341 C C . ALA B 1 119 ? 4.191 1.434 -4.48 1 98.62 119 ALA B C 1
ATOM 2343 O O . ALA B 1 119 ? 3.197 1.058 -3.855 1 98.62 119 ALA B O 1
ATOM 2344 N N . GLY B 1 120 ? 4.199 1.562 -5.754 1 98.62 120 GLY B N 1
ATOM 2345 C CA . GLY B 1 120 ? 3.055 1.171 -6.559 1 98.62 120 GLY B CA 1
ATOM 2346 C C . GLY B 1 120 ? 2.678 -0.289 -6.391 1 98.62 120 GLY B C 1
ATOM 2347 O O . GLY B 1 120 ? 1.496 -0.624 -6.293 1 98.62 120 GLY B O 1
ATOM 2348 N N . VAL B 1 121 ? 3.686 -1.12 -6.371 1 98.75 121 VAL B N 1
ATOM 2349 C CA . VAL B 1 121 ? 3.475 -2.553 -6.188 1 98.75 121 VAL B CA 1
ATOM 2350 C C . VAL B 1 121 ? 2.785 -2.809 -4.848 1 98.75 121 VAL B C 1
ATOM 2352 O O . VAL B 1 121 ? 1.781 -3.521 -4.789 1 98.75 121 VAL B O 1
ATOM 2355 N N . VAL B 1 122 ? 3.285 -2.203 -3.797 1 98.81 122 VAL B N 1
ATOM 2356 C CA . VAL B 1 122 ? 2.732 -2.395 -2.461 1 98.81 122 VAL B CA 1
ATOM 2357 C C . VAL B 1 122 ? 1.313 -1.835 -2.402 1 98.81 122 VAL B C 1
ATOM 2359 O O . VAL B 1 122 ? 0.416 -2.459 -1.83 1 98.81 122 VAL B O 1
ATOM 2362 N N . CYS B 1 123 ? 1.156 -0.691 -3.004 1 98.75 123 CYS B N 1
ATOM 2363 C CA . CYS B 1 123 ? -0.156 -0.054 -3.045 1 98.75 123 CYS B CA 1
ATOM 2364 C C . CYS B 1 123 ? -1.186 -0.969 -3.697 1 98.75 123 CYS B C 1
ATOM 2366 O O . CYS B 1 123 ? -2.271 -1.178 -3.15 1 98.75 123 CYS B O 1
ATOM 2368 N N . THR B 1 124 ? -0.84 -1.504 -4.805 1 98.56 124 THR B N 1
ATOM 2369 C CA . THR B 1 124 ? -1.736 -2.383 -5.551 1 98.56 124 THR B CA 1
ATOM 2370 C C . THR B 1 124 ? -2.012 -3.662 -4.766 1 98.56 124 THR B C 1
ATOM 2372 O O . THR B 1 124 ? -3.16 -4.102 -4.668 1 98.56 124 THR B O 1
ATOM 2375 N N . LEU B 1 125 ? -0.985 -4.23 -4.191 1 98.75 125 LEU B N 1
ATOM 2376 C CA . LEU B 1 125 ? -1.156 -5.453 -3.418 1 98.75 125 LEU B CA 1
ATOM 2377 C C . LEU B 1 125 ? -2.107 -5.23 -2.248 1 98.75 125 LEU B C 1
ATOM 2379 O O . LEU B 1 125 ? -2.982 -6.059 -1.986 1 98.75 125 LEU B O 1
ATOM 2383 N N . SER B 1 126 ? -1.877 -4.148 -1.562 1 98.62 126 SER B N 1
ATOM 2384 C CA . SER B 1 126 ? -2.74 -3.814 -0.434 1 98.62 126 SER B CA 1
ATOM 2385 C C . SER B 1 126 ? -4.195 -3.697 -0.868 1 98.62 126 SER B C 1
ATOM 2387 O O . SER B 1 126 ? -5.094 -4.215 -0.199 1 98.62 126 SER B O 1
ATOM 2389 N N . ALA B 1 127 ? -4.41 -3.074 -1.943 1 98.19 127 ALA B N 1
ATOM 2390 C CA . ALA B 1 127 ? -5.773 -2.91 -2.443 1 98.19 127 ALA B CA 1
ATOM 2391 C C . ALA B 1 127 ? -6.395 -4.258 -2.791 1 98.19 127 ALA B C 1
ATOM 2393 O O . ALA B 1 127 ? -7.543 -4.531 -2.434 1 98.19 127 ALA B O 1
ATOM 2394 N N . LEU B 1 128 ? -5.645 -5.09 -3.48 1 97.94 128 LEU B N 1
ATOM 2395 C CA . LEU B 1 128 ? -6.168 -6.375 -3.926 1 97.94 128 LEU B CA 1
ATOM 2396 C C . LEU B 1 128 ? -6.547 -7.25 -2.736 1 97.94 128 LEU B C 1
ATOM 2398 O O . LEU B 1 128 ? -7.633 -7.836 -2.713 1 97.94 128 LEU B O 1
ATOM 2402 N N . GLN B 1 129 ? -5.656 -7.301 -1.744 1 97.81 129 GLN B N 1
ATOM 2403 C CA . GLN B 1 129 ? -5.938 -8.188 -0.62 1 97.81 129 GLN B CA 1
ATOM 2404 C C . GLN B 1 129 ? -7.152 -7.711 0.167 1 97.81 129 GLN B C 1
ATOM 2406 O O . GLN B 1 129 ? -7.824 -8.508 0.826 1 97.81 129 GLN B O 1
ATOM 2411 N N . ASN B 1 130 ? -7.43 -6.43 0.072 1 97 130 ASN B N 1
ATOM 2412 C CA . ASN B 1 130 ? -8.5 -5.844 0.878 1 97 130 ASN B CA 1
ATOM 2413 C C . ASN B 1 130 ? -9.828 -5.859 0.14 1 97 130 ASN B C 1
ATOM 2415 O O . ASN B 1 130 ? -10.852 -5.449 0.69 1 97 130 ASN B O 1
ATOM 2419 N N . GLY B 1 131 ? -9.797 -6.316 -1.141 1 96.69 131 GLY B N 1
ATOM 2420 C CA . GLY B 1 131 ? -11.031 -6.43 -1.902 1 96.69 131 GLY B CA 1
ATOM 2421 C C . GLY B 1 131 ? -12.031 -7.383 -1.274 1 96.69 131 GLY B C 1
ATOM 2422 O O . GLY B 1 131 ? -11.656 -8.305 -0.551 1 96.69 131 GLY B O 1
ATOM 2423 N N . ALA B 1 132 ? -13.297 -7.223 -1.62 1 95.81 132 ALA B N 1
ATOM 2424 C CA . ALA B 1 132 ? -14.375 -8.023 -1.035 1 95.81 132 ALA B CA 1
ATOM 2425 C C . ALA B 1 132 ? -14.195 -9.5 -1.355 1 95.81 132 ALA B C 1
ATOM 2427 O O . ALA B 1 132 ? -14.375 -10.359 -0.485 1 95.81 132 ALA B O 1
ATOM 2428 N N . PHE B 1 133 ? -13.875 -9.82 -2.553 1 95.81 133 PHE B N 1
ATOM 2429 C CA . PHE B 1 133 ? -13.703 -11.211 -2.963 1 95.81 133 PHE B CA 1
ATOM 2430 C C . PHE B 1 133 ? -12.617 -11.891 -2.135 1 95.81 133 PHE B C 1
ATOM 2432 O O . PHE B 1 133 ? -12.844 -12.961 -1.565 1 95.81 133 PHE B O 1
ATOM 2439 N N . MET B 1 134 ? -11.453 -11.25 -2.062 1 97.56 134 MET B N 1
ATOM 2440 C CA . MET B 1 134 ? -10.312 -11.828 -1.347 1 97.56 134 MET B CA 1
ATOM 2441 C C . MET B 1 134 ? -10.648 -12.031 0.126 1 97.56 134 MET B C 1
ATOM 2443 O O . MET B 1 134 ? -10.328 -13.078 0.698 1 97.56 134 MET B O 1
ATOM 2447 N N . GLN B 1 135 ? -11.273 -11.07 0.731 1 97.19 135 GLN B N 1
ATOM 2448 C CA . GLN B 1 135 ? -11.625 -11.133 2.148 1 97.19 135 GLN B CA 1
ATOM 2449 C C . GLN B 1 135 ? -12.664 -12.219 2.414 1 97.19 135 GLN B C 1
ATOM 2451 O O . GLN B 1 135 ? -12.562 -12.945 3.402 1 97.19 135 GLN B O 1
ATOM 2456 N N . GLU B 1 136 ? -13.625 -12.328 1.536 1 97.06 136 GLU B N 1
ATOM 2457 C CA . GLU B 1 136 ? -14.672 -13.336 1.705 1 97.06 136 GLU B CA 1
ATOM 2458 C C . GLU B 1 136 ? -14.102 -14.742 1.529 1 97.06 136 GLU B C 1
ATOM 2460 O O . GLU B 1 136 ? -14.422 -15.648 2.303 1 97.06 136 GLU B O 1
ATOM 2465 N N . VAL B 1 137 ? -13.305 -14.914 0.512 1 97.19 137 VAL B N 1
ATOM 2466 C CA . VAL B 1 137 ? -12.695 -16.219 0.267 1 97.19 137 VAL B CA 1
ATOM 2467 C C . VAL B 1 137 ? -11.805 -16.594 1.449 1 97.19 137 VAL B C 1
ATOM 2469 O O . VAL B 1 137 ? -11.82 -17.75 1.89 1 97.19 137 VAL B O 1
ATOM 2472 N N . ALA B 1 138 ? -11.047 -15.641 1.966 1 98.31 138 ALA B N 1
ATOM 2473 C CA . ALA B 1 138 ? -10.188 -15.906 3.115 1 98.31 138 ALA B CA 1
ATOM 2474 C C . ALA B 1 138 ? -11.008 -16.344 4.328 1 98.31 138 ALA B C 1
ATOM 2476 O O . ALA B 1 138 ? -10.586 -17.219 5.09 1 98.31 138 ALA B O 1
ATOM 2477 N N . GLN B 1 139 ? -12.086 -15.711 4.48 1 97.75 139 GLN B N 1
ATOM 2478 C CA . GLN B 1 139 ? -12.953 -16.078 5.59 1 97.75 139 GLN B CA 1
ATOM 2479 C C . GLN B 1 139 ? -13.406 -17.531 5.477 1 97.75 139 GLN B C 1
ATOM 2481 O O . GLN B 1 139 ? -13.422 -18.266 6.473 1 97.75 139 GLN B O 1
ATOM 2486 N N . VAL B 1 140 ? -13.773 -17.938 4.324 1 97.5 140 VAL B N 1
ATOM 2487 C CA . VAL B 1 140 ? -14.234 -19.297 4.082 1 97.5 140 VAL B CA 1
ATOM 2488 C C . VAL B 1 140 ? -13.07 -20.281 4.258 1 97.5 140 VAL B C 1
ATOM 2490 O O . VAL B 1 140 ? -13.219 -21.328 4.891 1 97.5 140 VAL B O 1
ATOM 2493 N N . ALA B 1 141 ? -11.938 -19.906 3.73 1 98.12 141 ALA B N 1
ATOM 2494 C CA . ALA B 1 141 ? -10.789 -20.797 3.691 1 98.12 141 ALA B CA 1
ATOM 2495 C C . ALA B 1 141 ? -10.188 -20.984 5.082 1 98.12 141 ALA B C 1
ATOM 2497 O O . ALA B 1 141 ? -9.734 -22.078 5.43 1 98.12 141 ALA B O 1
ATOM 2498 N N . PHE B 1 142 ? -10.211 -19.859 5.871 1 98.12 142 PHE B N 1
ATOM 2499 C CA . PHE B 1 142 ? -9.359 -19.875 7.055 1 98.12 142 PHE B CA 1
ATOM 2500 C C . PHE B 1 142 ? -10.188 -19.656 8.32 1 98.12 142 PHE B C 1
ATOM 2502 O O . PHE B 1 142 ? -9.68 -19.828 9.43 1 98.12 142 PHE B O 1
ATOM 2509 N N . GLY B 1 143 ? -11.422 -19.312 8.219 1 95.94 143 GLY B N 1
ATOM 2510 C CA . GLY B 1 143 ? -12.203 -18.969 9.391 1 95.94 143 GLY B CA 1
ATOM 2511 C C . GLY B 1 143 ? -11.602 -17.844 10.203 1 95.94 143 GLY B C 1
ATOM 2512 O O . GLY B 1 143 ? -11.281 -16.781 9.656 1 95.94 143 GLY B O 1
ATOM 2513 N N . ASN B 1 144 ? -11.273 -18.094 11.508 1 93.12 144 ASN B N 1
ATOM 2514 C CA . ASN B 1 144 ? -10.766 -17.047 12.383 1 93.12 144 ASN B CA 1
ATOM 2515 C C . ASN B 1 144 ? -9.242 -17.125 12.523 1 93.12 144 ASN B C 1
ATOM 2517 O O . ASN B 1 144 ? -8.633 -16.266 13.164 1 93.12 144 ASN B O 1
ATOM 2521 N N . ALA B 1 145 ? -8.648 -18.078 11.812 1 96 145 ALA B N 1
ATOM 2522 C CA . ALA B 1 145 ? -7.199 -18.234 11.898 1 96 145 ALA B CA 1
ATOM 2523 C C . ALA B 1 145 ? -6.488 -17.219 11.008 1 96 145 ALA B C 1
ATOM 2525 O O . ALA B 1 145 ? -6.918 -16.969 9.883 1 96 145 ALA B O 1
ATOM 2526 N N . GLU B 1 146 ? -5.551 -16.578 11.578 1 95.56 146 GLU B N 1
ATOM 2527 C CA . GLU B 1 146 ? -4.719 -15.734 10.734 1 95.56 146 GLU B CA 1
ATOM 2528 C C . GLU B 1 146 ? -3.762 -16.562 9.883 1 95.56 146 GLU B C 1
ATOM 2530 O O . GLU B 1 146 ? -2.846 -17.188 10.406 1 95.56 146 GLU B O 1
ATOM 2535 N N . ARG B 1 147 ? -3.986 -16.672 8.648 1 97.75 147 ARG B N 1
ATOM 2536 C CA . ARG B 1 147 ? -3.166 -17.375 7.672 1 97.75 147 ARG B CA 1
ATOM 2537 C C . ARG B 1 147 ? -2.793 -16.469 6.508 1 97.75 147 ARG B C 1
ATOM 2539 O O . ARG B 1 147 ? -3.605 -15.656 6.059 1 97.75 147 ARG B O 1
ATOM 2546 N N . PHE B 1 148 ? -1.607 -16.672 6.082 1 98.62 148 PHE B N 1
ATOM 2547 C CA . PHE B 1 148 ? -1.102 -15.82 5.008 1 98.62 148 PHE B CA 1
ATOM 2548 C C . PHE B 1 148 ? -0.915 -16.625 3.727 1 98.62 148 PHE B C 1
ATOM 2550 O O . PHE B 1 148 ? -0.497 -17.781 3.771 1 98.62 148 PHE B O 1
ATOM 2557 N N . LEU B 1 149 ? -1.175 -15.977 2.637 1 98.81 149 LEU B N 1
ATOM 2558 C CA . LEU B 1 149 ? -0.922 -16.594 1.343 1 98.81 149 LEU B CA 1
ATOM 2559 C C . LEU B 1 149 ? 0.558 -16.516 0.981 1 98.81 149 LEU B C 1
ATOM 2561 O O . LEU B 1 149 ? 1.083 -17.406 0.305 1 98.81 149 LEU B O 1
ATOM 2565 N N . ALA B 1 150 ? 1.175 -15.422 1.397 1 98.88 150 ALA B N 1
ATOM 2566 C CA . ALA B 1 150 ? 2.598 -15.25 1.115 1 98.88 150 ALA B CA 1
ATOM 2567 C C . ALA B 1 150 ? 3.242 -14.289 2.115 1 98.88 150 ALA B C 1
ATOM 2569 O O . ALA B 1 150 ? 2.578 -13.398 2.648 1 98.88 150 ALA B O 1
ATOM 2570 N N . THR B 1 151 ? 4.441 -14.516 2.385 1 98.75 151 THR B N 1
ATOM 2571 C CA . THR B 1 151 ? 5.32 -13.539 3.014 1 98.75 151 THR B CA 1
ATOM 2572 C C . THR B 1 151 ? 6.023 -12.688 1.961 1 98.75 151 THR B C 1
ATOM 2574 O O . THR B 1 151 ? 6.578 -13.219 0.997 1 98.75 151 THR B O 1
ATOM 2577 N N . THR B 1 152 ? 5.965 -11.391 2.123 1 98.75 152 THR B N 1
ATOM 2578 C CA . THR B 1 152 ? 6.598 -10.5 1.161 1 98.75 152 THR B CA 1
ATOM 2579 C C . THR B 1 152 ? 7.965 -10.039 1.664 1 98.75 152 THR B C 1
ATOM 2581 O O . THR B 1 152 ? 8.18 -9.914 2.871 1 98.75 152 THR B O 1
ATOM 2584 N N . HIS B 1 153 ? 8.875 -9.812 0.712 1 98.44 153 HIS B N 1
ATOM 2585 C CA . HIS B 1 153 ? 10.242 -9.398 1.013 1 98.44 153 HIS B CA 1
ATOM 2586 C C . HIS B 1 153 ? 10.656 -8.211 0.148 1 98.44 153 HIS B C 1
ATOM 2588 O O . HIS B 1 153 ? 10.18 -8.062 -0.979 1 98.44 153 HIS B O 1
ATOM 2594 N N . CYS B 1 154 ? 11.445 -7.414 0.711 1 97.44 154 CYS B N 1
ATOM 2595 C CA . CYS B 1 154 ? 12.172 -6.43 -0.081 1 97.44 154 CYS B CA 1
ATOM 2596 C C . CYS B 1 154 ? 13.609 -6.883 -0.331 1 97.44 154 CYS B C 1
ATOM 2598 O O . CYS B 1 154 ? 14.234 -7.477 0.545 1 97.44 154 CYS B O 1
ATOM 2600 N N . LEU B 1 155 ? 14.039 -6.699 -1.482 1 96.31 155 LEU B N 1
ATOM 2601 C CA . LEU B 1 155 ? 15.398 -7.023 -1.896 1 96.31 155 LEU B CA 1
ATOM 2602 C C . LEU B 1 155 ? 16.172 -5.762 -2.256 1 96.31 155 LEU B C 1
ATOM 2604 O O . LEU B 1 155 ? 15.789 -5.035 -3.176 1 96.31 155 LEU B O 1
ATOM 2608 N N . MET B 1 156 ? 17.25 -5.531 -1.534 1 92.62 156 MET B N 1
ATOM 2609 C CA . MET B 1 156 ? 18.047 -4.332 -1.768 1 92.62 156 MET B CA 1
ATOM 2610 C C . MET B 1 156 ? 19.406 -4.688 -2.346 1 92.62 156 MET B C 1
ATOM 2612 O O . MET B 1 156 ? 20.203 -3.803 -2.658 1 92.62 156 MET B O 1
ATOM 2616 N N . GLU B 1 157 ? 19.656 -5.973 -2.434 1 89.44 157 GLU B N 1
ATOM 2617 C CA . GLU B 1 157 ? 20.906 -6.496 -2.959 1 89.44 157 GLU B CA 1
ATOM 2618 C C . GLU B 1 157 ? 20.672 -7.41 -4.156 1 89.44 157 GLU B C 1
ATOM 2620 O O . GLU B 1 157 ? 19.516 -7.668 -4.527 1 89.44 157 GLU B O 1
ATOM 2625 N N . THR B 1 158 ? 21.75 -7.805 -4.758 1 89.94 158 THR B N 1
ATOM 2626 C CA . THR B 1 158 ? 21.625 -8.594 -5.977 1 89.94 158 THR B CA 1
ATOM 2627 C C . THR B 1 158 ? 21.547 -10.086 -5.648 1 89.94 158 THR B C 1
ATOM 2629 O O . THR B 1 158 ? 21.5 -10.922 -6.551 1 89.94 158 THR B O 1
ATOM 2632 N N . GLU B 1 159 ? 21.516 -10.375 -4.426 1 92.69 159 GLU B N 1
ATOM 2633 C CA . GLU B 1 159 ? 21.375 -11.758 -3.984 1 92.69 159 GLU B CA 1
ATOM 2634 C C . GLU B 1 159 ? 20.047 -11.977 -3.287 1 92.69 159 GLU B C 1
ATOM 2636 O O . GLU B 1 159 ? 19.781 -11.398 -2.234 1 92.69 159 GLU B O 1
ATOM 2641 N N . ALA B 1 160 ? 19.312 -12.891 -3.758 1 94.75 160 ALA B N 1
ATOM 2642 C CA . ALA B 1 160 ? 17.938 -13.094 -3.33 1 94.75 160 ALA B CA 1
ATOM 2643 C C . ALA B 1 160 ? 17.859 -13.477 -1.856 1 94.75 160 ALA B C 1
ATOM 2645 O O . ALA B 1 160 ? 16.922 -13.117 -1.156 1 94.75 160 ALA B O 1
ATOM 2646 N N . HIS B 1 161 ? 18.844 -14.266 -1.406 1 93.31 161 HIS B N 1
ATOM 2647 C CA . HIS B 1 161 ? 18.781 -14.758 -0.036 1 93.31 161 HIS B CA 1
ATOM 2648 C C . HIS B 1 161 ? 19.031 -13.633 0.968 1 93.31 161 HIS B C 1
ATOM 2650 O O . HIS B 1 161 ? 18.797 -13.812 2.168 1 93.31 161 HIS B O 1
ATOM 2656 N N . ARG B 1 162 ? 19.406 -12.469 0.524 1 93.81 162 ARG B N 1
ATOM 2657 C CA . ARG B 1 162 ? 19.672 -11.336 1.407 1 93.81 162 ARG B CA 1
ATOM 2658 C C . ARG B 1 162 ? 18.438 -10.453 1.543 1 93.81 162 ARG B C 1
ATOM 2660 O O . ARG B 1 162 ? 18.5 -9.352 2.088 1 93.81 162 ARG B O 1
ATOM 2667 N N . SER B 1 163 ? 17.406 -10.898 1.038 1 95.81 163 SER B N 1
ATOM 2668 C CA . SER B 1 163 ? 16.172 -10.141 1.146 1 95.81 163 SER B CA 1
ATOM 2669 C C . SER B 1 163 ? 15.695 -10.055 2.592 1 95.81 163 SER B C 1
ATOM 2671 O O . SER B 1 163 ? 16.094 -10.859 3.432 1 95.81 163 SER B O 1
ATOM 2673 N N . ARG B 1 164 ? 14.852 -9.031 2.867 1 96.12 164 ARG B N 1
ATOM 2674 C CA . ARG B 1 164 ? 14.258 -8.82 4.184 1 96.12 164 ARG B CA 1
ATOM 2675 C C . ARG B 1 164 ? 12.734 -8.844 4.105 1 96.12 164 ARG B C 1
ATOM 2677 O O . ARG B 1 164 ? 12.148 -8.297 3.166 1 96.12 164 ARG B O 1
ATOM 2684 N N . GLU B 1 165 ? 12.141 -9.414 5.156 1 98.12 165 GLU B N 1
ATOM 2685 C CA . GLU B 1 165 ? 10.68 -9.422 5.199 1 98.12 165 GLU B CA 1
ATOM 2686 C C . GLU B 1 165 ? 10.125 -8.008 5.336 1 98.12 165 GLU B C 1
ATOM 2688 O O . GLU B 1 165 ? 10.664 -7.191 6.09 1 98.12 165 GLU B O 1
ATOM 2693 N N . ASN B 1 166 ? 9.055 -7.746 4.617 1 98.19 166 ASN B N 1
ATOM 2694 C CA . ASN B 1 166 ? 8.414 -6.434 4.691 1 98.19 166 ASN B CA 1
ATOM 2695 C C . ASN B 1 166 ? 7.559 -6.297 5.945 1 98.19 166 ASN B C 1
ATOM 2697 O O . ASN B 1 166 ? 7.352 -5.191 6.445 1 98.19 166 ASN B O 1
ATOM 2701 N N . HIS B 1 167 ? 6.93 -7.383 6.422 1 97.62 167 HIS B N 1
ATOM 2702 C CA . HIS B 1 167 ? 6.039 -7.387 7.574 1 97.62 167 HIS B CA 1
ATOM 2703 C C . HIS B 1 167 ? 4.898 -6.387 7.395 1 97.62 167 HIS B C 1
ATOM 2705 O O . HIS B 1 167 ? 4.633 -5.574 8.281 1 97.62 167 HIS B O 1
ATOM 2711 N N . LEU B 1 168 ? 4.285 -6.496 6.254 1 98.31 168 LEU B N 1
ATOM 2712 C CA . LEU B 1 168 ? 3.189 -5.57 5.984 1 98.31 168 LEU B CA 1
ATOM 2713 C C . LEU B 1 168 ? 2.15 -5.621 7.098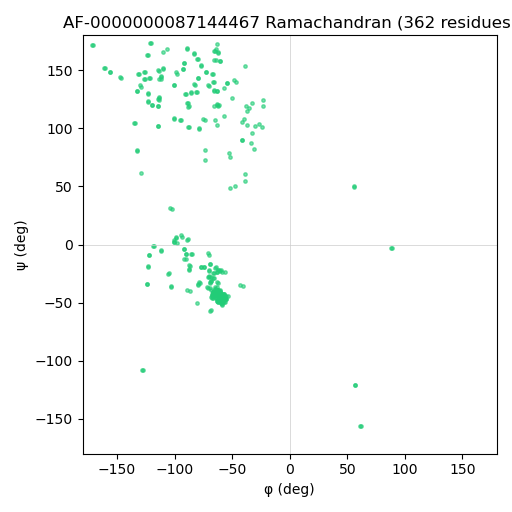 1 98.31 168 LEU B C 1
ATOM 2715 O O . LEU B 1 168 ? 1.802 -6.703 7.578 1 98.31 168 LEU B O 1
ATOM 2719 N N . PRO B 1 169 ? 1.667 -4.523 7.473 1 97.81 169 PRO B N 1
ATOM 2720 C CA . PRO B 1 169 ? 0.794 -4.449 8.648 1 97.81 169 PRO B CA 1
ATOM 2721 C C . PRO B 1 169 ? -0.641 -4.871 8.344 1 97.81 169 PRO B C 1
ATOM 2723 O O . PRO B 1 169 ? -1.048 -4.898 7.176 1 97.81 169 PRO B O 1
ATOM 2726 N N . ARG B 1 170 ? -1.282 -5.219 9.445 1 96.5 170 ARG B N 1
ATOM 2727 C CA . ARG B 1 170 ? -2.736 -5.316 9.359 1 96.5 170 ARG B CA 1
ATOM 2728 C C . ARG B 1 170 ? -3.371 -3.938 9.219 1 96.5 170 ARG B C 1
ATOM 2730 O O . ARG B 1 170 ? -2.951 -2.984 9.883 1 96.5 170 ARG B O 1
ATOM 2737 N N . THR B 1 171 ? -4.328 -3.854 8.359 1 94.94 171 THR B N 1
ATOM 2738 C CA . THR B 1 171 ? -4.926 -2.545 8.109 1 94.94 171 THR B CA 1
ATOM 2739 C C . THR B 1 171 ? -6.379 -2.518 8.57 1 94.94 171 THR B C 1
ATOM 2741 O O . THR B 1 171 ? -7.035 -3.559 8.633 1 94.94 171 THR B O 1
ATOM 2744 N N . ARG B 1 172 ? -6.75 -1.329 8.953 1 94.06 172 ARG B N 1
ATOM 2745 C CA . ARG B 1 172 ? -8.117 -1.062 9.398 1 94.06 172 ARG B CA 1
ATOM 2746 C C . ARG B 1 172 ? -8.672 0.191 8.734 1 94.06 172 ARG B C 1
ATOM 2748 O O . ARG B 1 172 ? -8.766 1.247 9.367 1 94.06 172 ARG B O 1
ATOM 2755 N N . PRO B 1 173 ? -9.117 -0.021 7.535 1 93.75 173 PRO B N 1
ATOM 2756 C CA . PRO B 1 173 ? -9.555 1.157 6.781 1 93.75 173 PRO B CA 1
ATOM 2757 C C . PRO B 1 173 ? -10.797 1.812 7.387 1 93.75 173 PRO B C 1
ATOM 2759 O O . PRO B 1 173 ? -10.977 3.027 7.27 1 93.75 173 PRO B O 1
ATOM 2762 N N . ASP B 1 174 ? -11.648 1.016 8.055 1 93.12 174 ASP B N 1
ATOM 2763 C CA . ASP B 1 174 ? -12.859 1.551 8.664 1 93.12 174 ASP B CA 1
ATOM 2764 C C . ASP B 1 174 ? -12.961 1.154 10.133 1 93.12 174 ASP B C 1
ATOM 2766 O O . ASP B 1 174 ? -12.125 1.555 10.945 1 93.12 174 ASP B O 1
ATOM 2770 N N . HIS B 1 175 ? -13.812 0.296 10.445 1 87.5 175 HIS B N 1
ATOM 2771 C CA . HIS B 1 175 ? -14.047 0.006 11.859 1 87.5 175 HIS B CA 1
ATOM 2772 C C . HIS B 1 175 ? -13.383 -1.306 12.266 1 87.5 175 HIS B C 1
ATOM 2774 O O . HIS B 1 175 ? -12.898 -1.436 13.398 1 87.5 175 HIS B O 1
ATOM 2780 N N . GLU B 1 176 ? -13.43 -2.168 11.352 1 89.94 176 GLU B N 1
ATOM 2781 C CA . GLU B 1 176 ? -12.875 -3.484 11.656 1 89.94 176 GLU B CA 1
ATOM 2782 C C . GLU B 1 176 ? -11.609 -3.756 10.844 1 89.94 176 GLU B C 1
ATOM 2784 O O . GLU B 1 176 ? -11.531 -3.387 9.672 1 89.94 176 GLU B O 1
ATOM 2789 N N . PRO B 1 177 ? -10.672 -4.43 11.539 1 93.75 177 PRO B N 1
ATOM 2790 C CA . PRO B 1 177 ? -9.484 -4.801 10.766 1 93.75 177 PRO B CA 1
ATOM 2791 C C . PRO B 1 177 ? -9.781 -5.832 9.68 1 93.75 177 PRO B C 1
ATOM 2793 O O . PRO B 1 177 ? -10.656 -6.684 9.859 1 93.75 177 PRO B O 1
ATOM 2796 N N . LEU B 1 178 ? -9.102 -5.727 8.648 1 96.06 178 LEU B N 1
ATOM 2797 C CA . LEU B 1 178 ? -9.219 -6.707 7.57 1 96.06 178 LEU B CA 1
ATOM 2798 C C . LEU B 1 178 ? -8.195 -7.824 7.738 1 96.06 178 LEU B C 1
ATOM 2800 O O . LEU B 1 178 ? -7.215 -7.668 8.469 1 96.06 178 LEU B O 1
ATOM 2804 N N . ARG B 1 179 ? -8.516 -8.984 7.145 1 96.38 179 ARG B N 1
ATOM 2805 C CA . ARG B 1 179 ? -7.562 -10.086 7.164 1 96.38 179 ARG B CA 1
ATOM 2806 C C . ARG B 1 179 ? -6.316 -9.742 6.359 1 96.38 179 ARG B C 1
ATOM 2808 O O . ARG B 1 179 ? -6.41 -9.195 5.258 1 96.38 179 ARG B O 1
ATOM 2815 N N . ARG B 1 180 ? -5.332 -10.008 6.949 1 97 180 ARG B N 1
ATOM 2816 C CA . ARG B 1 180 ? -4.051 -9.852 6.27 1 97 180 ARG B CA 1
ATOM 2817 C C . ARG B 1 180 ? -3.676 -11.125 5.516 1 97 180 ARG B C 1
ATOM 2819 O O . ARG B 1 180 ? -3.504 -12.18 6.121 1 97 180 ARG B O 1
ATOM 2826 N N . LEU B 1 181 ? -3.547 -11.039 4.23 1 98.62 181 LEU B N 1
ATOM 2827 C CA . LEU B 1 181 ? -3.26 -12.211 3.414 1 98.62 181 LEU B CA 1
ATOM 2828 C C . LEU B 1 181 ? -1.802 -12.219 2.965 1 98.62 181 LEU B C 1
ATOM 2830 O O . LEU B 1 181 ? -1.257 -13.273 2.621 1 98.62 181 LEU B O 1
ATOM 2834 N N . PHE B 1 182 ? -1.229 -11.008 2.918 1 98.75 182 PHE B N 1
ATOM 2835 C CA . PHE B 1 182 ? 0.178 -10.82 2.58 1 98.75 182 PHE B CA 1
ATOM 2836 C C . PHE B 1 182 ? 0.909 -10.07 3.684 1 98.75 182 PHE B C 1
ATOM 2838 O O . PHE B 1 182 ? 0.448 -9.023 4.137 1 98.75 182 PHE B O 1
ATOM 2845 N N . ILE B 1 183 ? 2.012 -10.664 4.062 1 97.62 183 ILE B N 1
ATOM 2846 C CA . ILE B 1 183 ? 2.717 -10.031 5.172 1 97.62 183 ILE B CA 1
ATOM 2847 C C . ILE B 1 183 ? 4.141 -9.68 4.746 1 97.62 183 ILE B C 1
ATOM 2849 O O . ILE B 1 183 ? 4.719 -10.344 3.885 1 97.62 183 ILE B O 1
#

Sequence (366 aa):
MKSASSRALNSAESFDERLCGVFTLREATPVLNEYLSSIQIDDEDPGFMLSWDYDNLNAFVAAANAQDPARAPGWLQRRRPPQITASSFADDLVHELEQVAGGRCGHILLAPNSVPQFAGVVCTLSALQNGAFMQEVAQVAFGNAERFLATTHCLMETEAHRSRENHLPRTRPDHEPLRRLFIMKSASSRALNSAESFDERLCGVFTLREATPVLNEYLSSIQIDDEDPGFMLSWDYDNLNAFVAAANAQDPARAPGWLQRRRPPQITASSFADDLVHELEQVAGGRCGHILLAPNSVPQFAGVVCTLSALQNGAFMQEVAQVAFGNAERFLATTHCLMETEAHRSRENHLPRTRPDHEPLRRLFI

Foldseek 3Di:
DPPPDPPPPDPPPALQRVCQVPAALVVSQVSLLVVLVVDDADLQFKKKWWRFDQVLLQLLQVLLQVDDLVPDDPLQPPSDDHGDDSQSVLQSLQVQLQVLAPDDRHSTMGDGGHPVSVVSSVVSNVVVCQDPSNQVSSCVSPPPDQEARTFMWMGSDSGSVPTGTPCDDFDDPDDDTTRHHYD/DPPPPPPDPDPPPALQRVCQVPAALVVSQVSLLVVLVVDDADLQWKKKWWRFDQVLLQLLQVLLQVDDLVPDDPLQPPSDDDGDDSQSVLQSLQVQLQVLAPDDRHSTMGDGGHPVSVVSSVVSNVVVCQDPSNQVSCCVSPPPDQEARTFMWMGSDSGSVPTHTPCDDFDDPDDDTTRHHYD

=== Feature glossary ===
Legend for the data blocks above and below:

— What the protein is —

Sequence gives the chain of amino acids in standard one-letter code (A=alanine, C=cysteine, …, Y=tyrosine), read N→C. It is the only feature that is directly encoded by the gene; all structural features are derived from the folded form of this sequence.

The annotation block draws on four external resources. InterPro: which protein families and domains the sequence belongs to. GO: standardized terms for what the protein does, what process it participates in, and where in the cell it acts. CATH: which structural fold it has in the CATH hierarchy. Organism: the species of origin.

— Where its atoms are —

Atomic coordinates in PDBx/mmCIF format — the same representation the Protein Data Bank distributes. Each line of the _atom_site loop places one backbone atom in Cartesian space (units: ångströms, origin: arbitrary).

Six rendered views show the 3D structure from the faces of a cube — i.e. along ±x, ±y, ±z. Rendering representation is drawn randomly per protein from cartoon (secondary-structure ribbons), sticks (backbone bonds), or molecular surface; coloring is either N→C rainbow (blue at the N-terminus through red at the C-terminus) or one color per chain.

— Local backbone conformation —

DSSP 8-state secondary structure assigns each residue one of H (α-helix), G (3₁₀-helix), I (π-helix), E (extended β-strand), B (isolated β-bridge), T (hydrogen-bonded turn), S (bend), or '-' (coil). The assignment is computed from backbone hydrogen-bond geometry via the Kabsch–Sander algorithm.

P-SEA three-state annotation labels each residue as helix, strand, or coil based purely on the geometry of the Cα trace. It serves as a fallback when the full backbone (and thus DSSP) is unavailable.

φ (phi) and ψ (psi) are the two rotatable backbone dihedrals per residue: φ is the C(i-1)–N–Cα–C torsion, ψ is the N–Cα–C–N(i+1) torsion, both in degrees on (−180°, 180°]. α-helical residues cluster near (−60°, −45°); β-strand residues near (−120°, +130°). A Ramachandran plot is simply a scatter of (φ, ψ) for every residue.

— Global shape and packing —

Radius of gyration (Rg) is the root-mean-square distance of Cα atoms from their centroid — a single number for overall size and compactness. A globular domain of N residues has Rg ≈ 2.2·N^0.38 Å; an extended or disordered chain has a much larger Rg. The Cα contact count is the number of residue pairs whose Cα atoms are within 8 Å and are more than four positions apart in sequence — a standard proxy for tertiary packing density. The bounding box is the smallest axis-aligned box enclosing all Cα atoms.

Accessible surface area quantifies burial. A residue with SASA near zero is packed into the hydrophobic core; one with SASA >100 Å² sits on the surface. Computed here via the Shrake–Rupley numerical algorithm with a 1.4 Å probe.

The contact map is a binary N×N matrix image: pixel (i, j) is dark where Cα_i and Cα_j are within 8 Å and |i−j|>4. Because the |i−j|>4 filter removes local helical contacts, off-diagonal stripes parallel to the main diagonal indicate parallel β-sheets; stripes perpendicular to it indicate antiparallel β-sheets. The Ramachandran plot scatters every residue's (φ, ψ) pair against the sterically allowed regions. The PAE heatmap renders the predicted-aligned-error matrix.

— Structural neighborhood —

A 3Di character summarizes, for each residue, the relative orientation of the Cα frame of its nearest spatial neighbor. Because it encodes fold topology rather than chemistry, 3Di alignments detect remote structural similarity that sequence alignment misses.

Structural nearest neighbors (via Foldseek easy-search vs the PDB). Reported per hit: target PDB id, E-value, and alignment TM-score. A TM-score above ~0.5 is the conventional threshold for 'same fold'.

— Confidence and disorder —

For AlphaFold models, the B-factor field carries pLDDT — the model's own estimate of local accuracy on a 0–100 scale. Regions with pLDDT<50 should be treated as essentially unmodeled; they often correspond to intrinsically disordered segments.

B-factor (Debye–Waller factor) reflects atomic displacement in the crystal lattice. It is an experimental observable (units Å²), not a prediction; low values mean the atom is pinned down, high values mean it moves or is heterogeneous across the crystal.

Predicted Aligned Error (PAE) is an AlphaFold confidence matrix: entry (i, j) is the expected error in the position of residue j, in ångströms, when the prediction is superimposed on the true structure at residue i. Low PAE within a block of residues means that block is internally rigid and well-predicted; high PAE between two blocks means their relative placement is uncertain even if each block individually is confident.